Protein AF-A0A2N2WWP3-F1 (afdb_monomer)

Sequence (189 aa):
MVSPGQVVSADQLAKMKFSTFAIGGKFGRLLGKPYKPFYLMIYGNRFNGKSSVAMLLADELVKGGLNALYVSNEEGVKGSLQEKLLRLKIGSPIHFVEDYNPKQFRGYDAVFLDSTQTVGMKPDEFKALKKQYPETSFILVFKANRDGSSKGGSDWEHDVDAIMHIENQSATMEKNRFPGGSTETIKMF

Nearest PDB structures (foldseek):
  5ik2-assembly1_B  TM=6.420E-01  e=2.493E-04  Caldalkalibacillus thermarum TA2.A1
  5ik2-assembly2_K  TM=6.187E-01  e=6.345E-04  Caldalkalibacillus thermarum TA2.A1
  5ik2-assembly2_J  TM=5.602E-01  e=2.653E-04  Caldalkalibacillus thermarum TA2.A1
  6wnr-assembly1_C  TM=5.786E-01  e=6.345E-04  Escherichia coli
  8zi3-assembly1_A  TM=5.964E-01  e=2.205E-03  Acinetobacter baumannii AB5075

pLDDT: mean 90.92, std 7.35, range [58.59, 98.19]

Solvent-accessible surface area (backbone atoms only — not comparable to full-atom values): 10562 Å² total; per-residue (Å²): 136,81,60,92,88,62,86,76,52,72,73,56,56,74,69,58,86,79,58,62,47,75,45,62,73,72,58,15,48,43,46,19,36,38,50,71,44,44,32,36,38,37,29,28,56,88,92,23,45,58,68,60,50,52,52,52,48,49,33,47,43,34,73,63,71,42,44,39,38,36,31,31,54,79,72,33,93,39,70,69,46,51,53,48,37,61,74,67,64,63,79,54,90,66,42,74,42,40,70,91,55,77,84,71,52,70,91,32,44,32,40,36,35,41,38,40,71,81,72,66,69,49,65,70,56,50,55,50,47,46,67,76,38,67,68,37,16,40,38,37,29,40,53,35,40,98,87,66,45,59,64,68,43,68,69,44,62,70,74,31,54,26,32,35,42,26,53,88,37,22,39,28,43,81,38,74,75,30,58,74,41,37,74,58,75,41,74,74,116

Radius of gyration: 16.24 Å; Cα contacts (8 Å, |Δi|>4): 352; chains: 1; bounding box: 51×36×39 Å

Mean predicted aligned error: 4.48 Å

Structure (mmCIF, N/CA/C/O backbone):
data_AF-A0A2N2WWP3-F1
#
_entry.id   AF-A0A2N2WWP3-F1
#
loop_
_atom_site.group_PDB
_atom_site.id
_atom_site.type_symbol
_atom_site.label_atom_id
_atom_site.label_alt_id
_atom_site.label_comp_id
_atom_site.label_asym_id
_atom_site.label_entity_id
_atom_site.label_seq_id
_atom_site.pdbx_PDB_ins_code
_atom_site.Cartn_x
_atom_site.Cartn_y
_atom_site.Cartn_z
_atom_site.occupancy
_atom_site.B_iso_or_equiv
_atom_site.auth_seq_id
_atom_site.auth_comp_id
_atom_site.auth_asym_id
_atom_site.auth_atom_id
_atom_site.pdbx_PDB_model_num
ATOM 1 N N . MET A 1 1 ? -15.771 -7.883 14.313 1.00 58.59 1 MET A N 1
ATOM 2 C CA . MET A 1 1 ? -16.002 -8.433 12.963 1.00 58.59 1 MET A CA 1
ATOM 3 C C . MET A 1 1 ? -17.368 -9.078 12.907 1.00 58.59 1 MET A C 1
ATOM 5 O O . MET A 1 1 ? -17.844 -9.543 13.934 1.00 58.59 1 MET A O 1
ATOM 9 N N . VAL A 1 2 ? -17.978 -9.067 11.730 1.00 66.81 2 VAL A N 1
ATOM 10 C CA . VAL A 1 2 ? -19.232 -9.764 11.421 1.00 66.81 2 VAL A CA 1
ATOM 11 C C . VAL A 1 2 ? -18.852 -11.136 10.866 1.00 66.81 2 VAL A C 1
ATOM 13 O O . VAL A 1 2 ? -17.898 -11.226 10.092 1.00 66.81 2 VAL A O 1
ATOM 16 N N . SER A 1 3 ? -19.537 -12.202 11.277 1.00 72.50 3 SER A N 1
ATOM 17 C CA . SER A 1 3 ? -19.239 -13.546 10.768 1.00 72.50 3 SER A CA 1
ATOM 18 C C . SER A 1 3 ? -19.5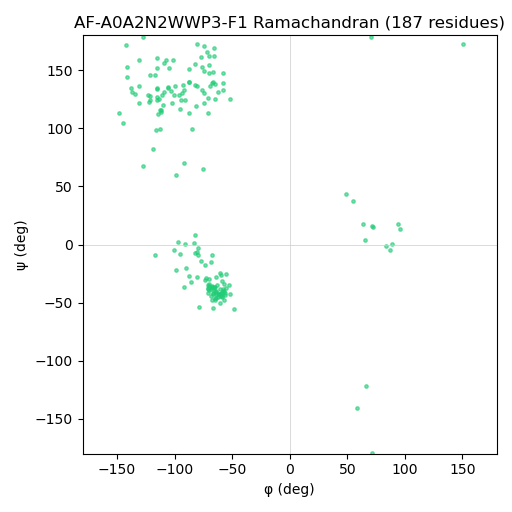77 -13.653 9.273 1.00 72.50 3 SER A C 1
ATOM 20 O O . SER A 1 3 ? -20.528 -13.010 8.820 1.00 72.50 3 SER A O 1
ATOM 22 N N . PRO A 1 4 ? -18.854 -14.471 8.484 1.00 72.56 4 PRO A N 1
ATOM 23 C CA . PRO A 1 4 ? -19.213 -14.707 7.088 1.00 72.56 4 PRO A CA 1
ATOM 24 C C . PRO A 1 4 ? -20.684 -15.135 6.952 1.00 72.56 4 PRO A C 1
ATOM 26 O O . PRO A 1 4 ? -21.117 -16.081 7.603 1.00 72.56 4 PRO A O 1
ATOM 29 N N . GLY A 1 5 ? -21.454 -14.419 6.126 1.00 77.19 5 GLY A N 1
ATOM 30 C CA . GLY A 1 5 ? -22.880 -14.688 5.892 1.00 77.19 5 GLY A CA 1
ATOM 31 C C . GLY A 1 5 ? -23.850 -14.083 6.915 1.00 77.19 5 GLY A C 1
ATOM 32 O O . GLY A 1 5 ? -25.060 -14.214 6.743 1.00 77.19 5 GLY A O 1
ATOM 33 N N . GLN A 1 6 ? -23.363 -13.394 7.951 1.00 87.12 6 GLN A N 1
ATOM 34 C CA . GLN A 1 6 ? -24.232 -12.688 8.890 1.00 87.12 6 GLN A CA 1
ATOM 35 C C . GLN A 1 6 ? -24.854 -11.452 8.219 1.00 87.12 6 GLN A C 1
ATOM 37 O O . GLN A 1 6 ? -24.155 -10.584 7.695 1.00 87.12 6 GLN A O 1
ATOM 42 N N . VAL A 1 7 ? -26.185 -11.362 8.272 1.00 91.19 7 VAL A N 1
ATOM 43 C CA . VAL A 1 7 ? -26.943 -10.188 7.823 1.00 91.19 7 VAL A CA 1
ATOM 44 C C . VAL A 1 7 ? -26.827 -9.083 8.873 1.00 91.19 7 VAL A C 1
ATOM 46 O O . VAL A 1 7 ? -27.002 -9.337 10.065 1.00 91.19 7 VAL A O 1
ATOM 49 N N . VAL A 1 8 ? -26.535 -7.858 8.431 1.00 91.44 8 VAL A N 1
ATOM 50 C CA . VAL A 1 8 ? -26.350 -6.681 9.293 1.00 91.44 8 VAL A CA 1
ATOM 51 C C . VAL A 1 8 ? -27.330 -5.593 8.864 1.00 91.44 8 VAL A C 1
ATOM 53 O O . VAL A 1 8 ? -27.395 -5.256 7.682 1.00 91.44 8 VAL A O 1
ATOM 56 N N . SER A 1 9 ? -28.097 -5.039 9.807 1.00 94.50 9 SER A N 1
ATOM 57 C CA . SER A 1 9 ? -28.990 -3.906 9.529 1.00 94.50 9 SER A CA 1
ATOM 58 C C . SER A 1 9 ? -28.223 -2.582 9.427 1.00 94.50 9 SER A C 1
ATOM 60 O O . SER A 1 9 ? -27.115 -2.453 9.949 1.00 94.50 9 SER A O 1
ATOM 62 N N . ALA A 1 10 ? -28.828 -1.563 8.807 1.00 93.88 10 ALA A N 1
ATOM 63 C CA . ALA A 1 10 ? -28.234 -0.225 8.733 1.00 93.88 10 ALA A CA 1
ATOM 64 C C . ALA A 1 10 ? -27.904 0.348 10.129 1.00 93.88 10 ALA A C 1
ATOM 66 O O . ALA A 1 10 ? -26.810 0.868 10.336 1.00 93.88 10 ALA A O 1
ATOM 67 N N . ASP A 1 11 ? -28.796 0.168 11.110 1.00 95.12 11 ASP A N 1
ATOM 68 C CA . ASP A 1 11 ? -28.583 0.622 12.492 1.00 95.12 11 ASP A CA 1
ATOM 69 C C . ASP A 1 11 ? -27.444 -0.115 13.200 1.00 95.12 11 ASP A C 1
ATOM 71 O O . ASP A 1 11 ? -26.724 0.473 14.011 1.00 95.12 11 ASP A O 1
ATOM 75 N N . GLN A 1 12 ? -27.285 -1.414 12.925 1.00 91.75 12 GLN A N 1
ATOM 76 C CA . GLN A 1 12 ? -26.161 -2.188 13.445 1.00 91.75 12 GLN A CA 1
ATOM 77 C C . GLN A 1 12 ? -24.858 -1.696 12.820 1.00 91.75 12 GLN A C 1
ATOM 79 O O . GLN A 1 12 ? -23.914 -1.405 13.553 1.00 91.75 12 GLN A O 1
ATOM 84 N N . LEU A 1 13 ? -24.832 -1.535 11.494 1.00 89.88 13 LEU A N 1
ATOM 85 C CA . LEU A 1 13 ? -23.668 -1.062 10.751 1.00 89.88 13 LEU A CA 1
ATOM 86 C C . LEU A 1 13 ? -23.218 0.326 11.221 1.00 89.88 13 LEU A C 1
ATOM 88 O O . LEU A 1 13 ? -22.032 0.526 11.468 1.00 89.88 13 LEU A O 1
ATOM 92 N N . ALA A 1 14 ? -24.154 1.257 11.424 1.00 90.00 14 ALA A N 1
ATOM 93 C CA . ALA A 1 14 ? -23.860 2.610 11.902 1.00 90.00 14 ALA A CA 1
ATOM 94 C C . ALA A 1 14 ? -23.186 2.637 13.287 1.00 90.00 14 ALA A C 1
ATOM 96 O O . ALA A 1 14 ? -22.478 3.586 13.620 1.00 90.00 14 ALA A O 1
ATOM 97 N N . LYS A 1 15 ? -23.389 1.593 14.099 1.00 91.69 15 LYS A N 1
ATOM 98 C CA . LYS A 1 15 ? -22.793 1.448 15.436 1.00 91.69 15 LYS A CA 1
ATOM 99 C C . LYS A 1 15 ? -21.505 0.620 15.428 1.00 91.69 15 LYS A C 1
ATOM 101 O O . LYS A 1 15 ? -20.832 0.543 16.460 1.00 91.69 15 LYS A O 1
ATOM 106 N N . MET A 1 16 ? -21.153 -0.011 14.306 1.00 89.69 16 MET A N 1
ATOM 107 C CA . MET A 1 16 ? -19.924 -0.792 14.198 1.00 89.69 16 MET A CA 1
ATOM 108 C C . MET A 1 16 ? -18.698 0.117 14.269 1.00 89.69 16 MET A C 1
ATOM 110 O O . MET A 1 16 ? -18.642 1.185 13.665 1.00 89.69 16 MET A O 1
ATOM 114 N N . LYS A 1 17 ? -17.676 -0.342 14.994 1.00 85.38 17 LYS A N 1
ATOM 115 C CA . LYS A 1 17 ? -16.366 0.307 15.040 1.00 85.38 17 LYS A CA 1
ATOM 116 C C . LYS A 1 17 ? -15.402 -0.473 14.160 1.00 85.38 17 LYS A C 1
ATOM 118 O O . LYS A 1 17 ? -15.185 -1.662 14.388 1.00 85.38 17 LYS A O 1
ATOM 123 N N . PHE A 1 18 ? -14.831 0.210 13.176 1.00 86.81 18 PHE A N 1
ATOM 124 C CA . PHE A 1 18 ? -13.818 -0.347 12.289 1.00 86.81 18 PHE A CA 1
ATOM 125 C C . PHE A 1 18 ? -12.446 0.172 12.696 1.00 86.81 18 PHE A C 1
ATOM 127 O O . PHE A 1 18 ? -12.263 1.371 12.912 1.00 86.81 18 PHE A O 1
ATOM 134 N N . SER A 1 19 ? -11.486 -0.739 12.810 1.00 88.31 19 SER A N 1
ATOM 135 C CA . SER A 1 19 ? -10.103 -0.384 13.102 1.00 88.31 19 SER A CA 1
ATOM 136 C C . SER A 1 19 ? -9.491 0.331 11.904 1.00 88.31 19 SER A C 1
ATOM 138 O O . SER A 1 19 ? -9.646 -0.115 10.768 1.00 88.31 19 SER A O 1
ATOM 140 N N . THR A 1 20 ? -8.762 1.413 12.166 1.00 90.56 20 THR A N 1
ATOM 141 C CA . THR A 1 20 ? -7.974 2.122 11.154 1.00 90.56 20 THR A CA 1
ATOM 142 C C . THR A 1 20 ? -6.486 2.034 11.455 1.00 90.56 20 THR A C 1
ATOM 144 O O . THR A 1 20 ? -6.084 1.799 12.597 1.00 90.56 20 THR A O 1
ATOM 147 N N . PHE A 1 21 ? -5.659 2.265 10.444 1.00 85.19 21 PHE A N 1
ATOM 148 C CA . PHE A 1 21 ? -4.226 2.455 10.591 1.00 85.19 21 PHE A CA 1
ATOM 149 C C . PHE A 1 21 ? -3.876 3.948 10.561 1.00 85.19 21 PHE A C 1
ATOM 151 O O . PHE A 1 21 ? -4.420 4.705 9.758 1.00 85.19 21 PHE A O 1
ATOM 158 N N . ALA A 1 22 ? -2.990 4.377 11.458 1.00 81.56 22 ALA A N 1
ATOM 159 C CA . ALA A 1 22 ? -2.446 5.728 11.442 1.00 81.56 22 ALA A CA 1
ATOM 160 C C . ALA A 1 22 ? -1.109 5.701 10.698 1.00 81.56 22 ALA A C 1
ATOM 162 O O . ALA A 1 22 ? -0.175 5.044 11.149 1.00 81.56 22 ALA A O 1
ATOM 163 N N . ILE A 1 23 ? -1.025 6.408 9.570 1.00 89.44 23 ILE A N 1
ATOM 164 C CA . ILE A 1 23 ? 0.212 6.546 8.793 1.00 89.44 23 ILE A CA 1
ATOM 165 C C . ILE A 1 23 ? 0.769 7.950 9.009 1.00 89.44 23 ILE A C 1
ATOM 167 O O . ILE A 1 23 ? 0.025 8.930 8.974 1.00 89.44 23 ILE A O 1
ATOM 171 N N . GLY A 1 24 ? 2.076 8.052 9.234 1.00 87.00 24 GLY A N 1
ATOM 172 C CA . GLY A 1 24 ? 2.768 9.328 9.359 1.00 87.00 24 GLY A CA 1
ATOM 173 C C . GLY A 1 24 ? 3.090 9.989 8.013 1.00 87.00 24 GLY A C 1
ATOM 174 O O . GLY A 1 24 ? 2.937 9.421 6.929 1.00 87.00 24 GLY A O 1
ATOM 175 N N . GLY A 1 25 ? 3.575 11.229 8.091 1.00 92.31 25 GLY A N 1
ATOM 176 C CA . GLY A 1 25 ? 4.259 11.900 6.985 1.00 92.31 25 GLY A CA 1
ATOM 177 C C . GLY A 1 25 ? 3.442 12.049 5.695 1.00 92.31 25 GLY A C 1
ATOM 178 O O . GLY A 1 25 ? 2.255 12.378 5.706 1.00 92.31 25 GLY A O 1
ATOM 179 N N . LYS A 1 26 ? 4.115 11.859 4.552 1.00 95.75 26 LYS A N 1
ATOM 180 C CA . LYS A 1 26 ? 3.527 12.035 3.212 1.00 95.75 26 LYS A CA 1
ATOM 181 C C . LYS A 1 26 ? 2.395 11.037 2.950 1.00 95.75 26 LYS A C 1
ATOM 183 O O . LYS A 1 26 ? 1.367 11.421 2.403 1.00 95.75 26 LYS A O 1
ATOM 188 N N . PHE A 1 27 ? 2.558 9.786 3.382 1.00 95.94 27 PHE A N 1
ATOM 189 C CA . PHE A 1 27 ? 1.544 8.751 3.192 1.00 95.94 27 PHE A CA 1
ATOM 190 C C . PHE A 1 27 ? 0.318 8.964 4.074 1.00 95.94 27 PHE A C 1
ATOM 192 O O . PHE A 1 27 ? -0.786 8.735 3.598 1.00 95.94 27 PHE A O 1
ATOM 199 N N . GLY A 1 28 ? 0.478 9.476 5.297 1.00 95.19 28 GLY A N 1
ATOM 200 C CA . GLY A 1 28 ? -0.647 9.911 6.128 1.00 95.19 28 GLY A CA 1
ATOM 201 C C . GLY A 1 28 ? -1.498 10.986 5.461 1.00 95.19 28 GLY A C 1
ATOM 202 O O . GLY A 1 28 ? -2.721 10.917 5.509 1.00 95.19 28 GLY A O 1
ATOM 203 N N . ARG A 1 29 ? -0.869 11.946 4.770 1.00 95.69 29 ARG A N 1
ATOM 204 C CA . ARG A 1 29 ? -1.601 12.958 3.990 1.00 95.69 29 ARG A CA 1
ATOM 205 C C . ARG A 1 29 ? -2.303 12.367 2.770 1.00 95.69 29 ARG A C 1
ATOM 207 O O . ARG A 1 29 ? -3.452 12.703 2.522 1.00 95.69 29 ARG A O 1
ATOM 214 N N . LEU A 1 30 ? -1.634 11.494 2.015 1.00 96.12 30 LEU A N 1
ATOM 215 C CA . LEU A 1 30 ? -2.222 10.866 0.826 1.00 96.12 30 LEU A CA 1
ATOM 216 C C . LEU A 1 30 ? -3.378 9.931 1.197 1.00 96.12 30 LEU A C 1
ATOM 218 O O . LEU A 1 30 ? -4.487 10.076 0.692 1.00 96.12 30 LEU A O 1
ATOM 222 N N . LEU A 1 31 ? -3.120 8.979 2.091 1.00 96.19 31 LEU A N 1
ATOM 223 C CA . LEU A 1 31 ? -4.022 7.875 2.408 1.00 96.19 31 LEU A CA 1
ATOM 224 C C . LEU A 1 31 ? -4.994 8.193 3.546 1.00 96.19 31 LEU A C 1
ATOM 226 O O . LEU A 1 31 ? -6.011 7.521 3.650 1.00 96.19 31 LEU A O 1
ATOM 23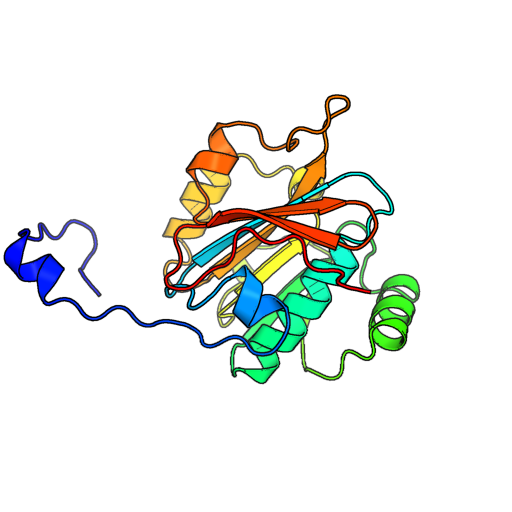0 N N . GLY A 1 32 ? -4.722 9.180 4.398 1.00 95.31 32 GL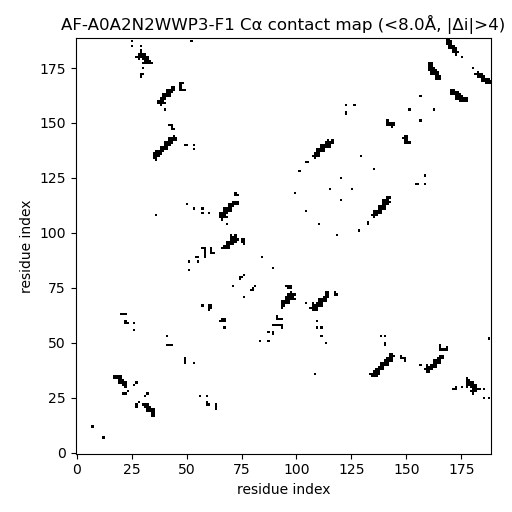Y A N 1
ATOM 231 C CA . GLY A 1 32 ? -5.551 9.456 5.568 1.00 95.31 32 GLY A CA 1
ATOM 232 C C . GLY A 1 32 ? -5.484 8.320 6.590 1.00 95.31 32 GLY A C 1
ATOM 233 O O . GLY A 1 32 ? -4.410 7.980 7.092 1.00 95.31 32 GLY A O 1
ATOM 234 N N . LYS A 1 33 ? -6.644 7.737 6.913 1.00 94.38 33 LYS A N 1
ATOM 235 C CA . LYS A 1 33 ? -6.806 6.656 7.901 1.00 94.38 33 LYS A CA 1
ATOM 236 C C . LYS A 1 33 ? -7.374 5.381 7.259 1.00 94.38 33 LYS A C 1
ATOM 238 O O . LYS A 1 33 ? -8.581 5.156 7.356 1.00 94.38 33 LYS A O 1
ATOM 243 N N . PRO A 1 34 ? -6.550 4.530 6.622 1.00 94.69 34 PRO A N 1
ATOM 244 C CA . PRO A 1 34 ? -7.027 3.290 6.012 1.00 94.69 34 PRO A CA 1
ATOM 245 C C . PRO A 1 34 ? -7.712 2.366 7.018 1.00 94.69 34 PRO A C 1
ATOM 247 O O . PRO A 1 34 ? -7.229 2.219 8.141 1.00 94.69 34 PRO A O 1
ATOM 250 N N . TYR A 1 35 ? -8.816 1.729 6.624 1.00 93.50 35 TYR A N 1
ATOM 251 C CA . TYR A 1 35 ? -9.448 0.662 7.409 1.00 93.50 35 TYR A CA 1
ATOM 252 C C . TYR A 1 35 ? -8.582 -0.611 7.412 1.00 93.50 35 TYR A C 1
ATOM 254 O O . TYR A 1 35 ? -7.687 -0.752 6.584 1.00 93.50 35 TYR A O 1
ATOM 262 N N . LYS A 1 36 ? -8.812 -1.534 8.354 1.00 90.44 36 LYS A N 1
ATOM 263 C CA . LYS A 1 36 ? -8.130 -2.839 8.400 1.00 90.44 36 LYS A CA 1
ATOM 264 C C . LYS A 1 36 ? -9.085 -3.993 8.033 1.00 90.44 36 LYS A C 1
ATOM 266 O O . LYS A 1 36 ? -10.153 -4.062 8.648 1.00 90.44 36 LYS A O 1
ATOM 271 N N . PRO A 1 37 ? -8.690 -4.907 7.122 1.00 94.88 37 PRO A N 1
ATOM 272 C CA . PRO A 1 37 ? -7.599 -4.738 6.149 1.00 94.88 37 PRO A CA 1
ATOM 273 C C . PRO A 1 37 ? -7.927 -3.638 5.120 1.00 94.88 37 PRO A C 1
ATOM 275 O O . PRO A 1 37 ? -9.074 -3.199 5.023 1.00 94.88 37 PRO A O 1
ATOM 278 N N . PHE A 1 38 ? -6.937 -3.233 4.323 1.00 96.12 38 PHE A N 1
ATOM 279 C CA . PHE A 1 38 ? -7.149 -2.401 3.135 1.00 96.12 38 PHE A CA 1
ATOM 280 C C . PHE A 1 38 ? -6.436 -2.957 1.904 1.00 96.12 38 PHE A C 1
ATOM 282 O O . PHE A 1 38 ? -5.444 -3.684 2.002 1.00 96.12 38 PHE A O 1
ATOM 289 N N . TYR A 1 39 ? -6.907 -2.553 0.728 1.00 97.38 39 TYR A N 1
ATOM 290 C CA . TYR A 1 39 ? -6.311 -2.936 -0.547 1.00 97.38 39 TYR A CA 1
ATOM 291 C C . TYR A 1 39 ? -5.907 -1.697 -1.345 1.00 97.38 39 TYR A C 1
ATOM 293 O O . TYR A 1 39 ? -6.738 -0.835 -1.640 1.00 97.38 39 TYR A O 1
ATOM 301 N N . LEU A 1 40 ? -4.627 -1.605 -1.702 1.00 97.44 40 LEU A N 1
ATOM 302 C CA . LEU A 1 40 ? -4.060 -0.466 -2.421 1.00 97.44 40 LEU A CA 1
ATOM 303 C C . LEU A 1 40 ? -3.445 -0.926 -3.738 1.00 97.44 40 LEU A C 1
ATOM 305 O O . LEU A 1 40 ? -2.575 -1.792 -3.749 1.00 97.44 40 LEU A O 1
ATOM 309 N N . MET A 1 41 ? -3.837 -0.291 -4.836 1.00 96.94 41 MET A N 1
ATOM 310 C CA . MET A 1 41 ? -3.108 -0.377 -6.097 1.00 96.94 41 MET A CA 1
ATOM 311 C C . MET A 1 41 ? -2.118 0.784 -6.196 1.00 96.94 41 MET A C 1
ATOM 313 O O . MET A 1 41 ? -2.500 1.937 -6.021 1.00 96.94 41 MET A O 1
ATOM 317 N N . ILE A 1 42 ? -0.860 0.492 -6.519 1.00 96.75 42 ILE A N 1
ATOM 318 C CA . ILE A 1 42 ? 0.156 1.482 -6.887 1.00 96.75 42 ILE A CA 1
ATOM 319 C C . ILE A 1 42 ? 0.532 1.231 -8.340 1.00 96.75 42 ILE A C 1
ATOM 321 O O . ILE A 1 42 ? 0.961 0.129 -8.676 1.00 96.75 42 ILE A O 1
ATOM 325 N N . TYR A 1 43 ? 0.422 2.224 -9.216 1.00 95.50 43 TYR A N 1
ATOM 326 C CA . TYR A 1 43 ? 0.776 2.032 -10.622 1.00 95.50 43 TYR A CA 1
ATOM 327 C C . TYR A 1 43 ? 1.461 3.250 -11.246 1.00 95.50 43 TYR A C 1
ATOM 329 O O . TYR A 1 43 ? 1.613 4.288 -10.615 1.00 95.50 43 TYR A O 1
ATOM 337 N N . GLY A 1 44 ? 1.968 3.091 -12.470 1.00 93.31 44 GLY A N 1
ATOM 338 C CA . GLY A 1 44 ? 2.707 4.129 -13.191 1.00 93.31 44 GLY A CA 1
ATOM 339 C C . GLY A 1 44 ? 3.754 3.573 -14.160 1.00 93.31 44 GLY A C 1
ATOM 340 O O . GLY A 1 44 ? 4.057 2.367 -14.190 1.00 93.31 44 GLY A O 1
ATOM 341 N N . ASN A 1 45 ? 4.352 4.459 -14.953 1.00 86.75 45 ASN A N 1
ATOM 342 C CA . ASN A 1 45 ? 5.346 4.094 -15.964 1.00 86.75 45 ASN A CA 1
ATOM 343 C C . ASN A 1 45 ? 6.648 3.531 -15.365 1.00 86.75 45 ASN A C 1
ATOM 345 O O . ASN A 1 45 ? 6.927 3.627 -14.161 1.00 86.75 45 ASN A O 1
ATOM 349 N N . ARG A 1 46 ? 7.442 2.845 -16.200 1.00 84.31 46 ARG A N 1
ATOM 350 C CA . ARG A 1 46 ? 8.775 2.359 -15.796 1.00 84.31 46 ARG A CA 1
ATOM 351 C C . ARG A 1 46 ? 9.646 3.538 -15.352 1.00 84.31 46 ARG A C 1
ATOM 353 O O . ARG A 1 46 ? 9.490 4.636 -15.860 1.00 84.31 46 ARG A O 1
ATOM 360 N N . PHE A 1 47 ? 10.535 3.287 -14.392 1.00 82.25 47 PHE A N 1
ATOM 361 C CA . PHE A 1 47 ? 11.477 4.272 -13.839 1.00 82.25 47 PHE A CA 1
ATOM 362 C C . PHE A 1 47 ? 10.873 5.466 -13.069 1.00 82.25 47 PHE A C 1
ATOM 364 O O . PHE A 1 47 ? 11.627 6.273 -12.539 1.00 82.25 47 PHE A O 1
ATOM 371 N N . ASN A 1 48 ? 9.551 5.525 -12.862 1.00 84.44 48 ASN A N 1
ATOM 372 C CA . ASN A 1 48 ? 8.915 6.580 -12.051 1.00 84.44 48 ASN A CA 1
ATOM 373 C C . ASN A 1 48 ? 9.000 6.375 -10.526 1.00 8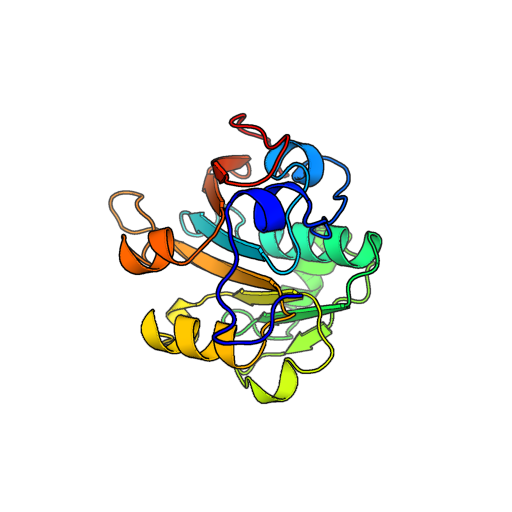4.44 48 ASN A C 1
ATOM 375 O O . ASN A 1 48 ? 8.547 7.228 -9.769 1.00 84.44 48 ASN A O 1
ATOM 379 N N . GLY A 1 49 ? 9.579 5.263 -10.061 1.00 90.00 49 GLY A N 1
ATOM 380 C CA . GLY A 1 49 ? 9.824 5.031 -8.632 1.00 90.00 49 GLY A CA 1
ATOM 381 C C . GLY A 1 49 ? 8.746 4.245 -7.881 1.00 90.00 49 GLY A C 1
ATOM 382 O O . GLY A 1 49 ? 8.758 4.268 -6.659 1.00 90.00 49 GLY A O 1
ATOM 383 N N . LYS A 1 50 ? 7.853 3.514 -8.566 1.00 93.56 50 LYS A N 1
ATOM 384 C CA . LYS A 1 50 ? 6.796 2.695 -7.930 1.00 93.56 50 LYS A CA 1
ATOM 385 C C . LYS A 1 50 ? 7.296 1.794 -6.800 1.00 93.56 50 LYS A C 1
ATOM 387 O O . LYS A 1 50 ? 6.811 1.923 -5.687 1.00 93.56 50 LYS A O 1
ATOM 392 N N . SER A 1 51 ? 8.285 0.938 -7.073 1.00 92.94 51 SER A N 1
ATOM 393 C CA . SER A 1 51 ? 8.866 0.039 -6.068 1.00 92.94 51 SER A CA 1
ATOM 394 C C . SER A 1 51 ? 9.448 0.825 -4.898 1.00 92.94 51 SER A C 1
ATOM 396 O O . SER A 1 51 ? 9.223 0.488 -3.748 1.00 92.94 51 SER A O 1
ATOM 398 N N . SER A 1 52 ? 10.128 1.940 -5.177 1.00 95.00 52 SER A N 1
ATOM 399 C CA . SER A 1 52 ? 10.651 2.812 -4.127 1.00 95.00 52 SER A CA 1
ATOM 400 C C . SER A 1 52 ? 9.531 3.401 -3.258 1.00 95.00 52 SER A C 1
ATOM 402 O O . SER A 1 52 ? 9.662 3.432 -2.041 1.00 95.00 52 SER A O 1
ATOM 404 N N . VAL A 1 53 ? 8.418 3.841 -3.855 1.00 96.62 53 VAL A N 1
ATOM 405 C CA . VAL A 1 53 ? 7.250 4.350 -3.115 1.00 96.62 53 VAL A CA 1
ATOM 406 C C . VAL A 1 53 ? 6.579 3.232 -2.319 1.00 96.62 53 VAL A C 1
ATOM 408 O O . VAL A 1 53 ? 6.252 3.439 -1.156 1.00 96.62 53 VAL A O 1
ATOM 411 N N . ALA A 1 54 ? 6.421 2.044 -2.900 1.00 96.75 54 ALA A N 1
ATOM 412 C CA . ALA A 1 54 ? 5.863 0.881 -2.219 1.00 96.75 54 ALA A CA 1
ATOM 413 C C . ALA A 1 54 ? 6.719 0.466 -1.010 1.00 96.75 54 ALA A C 1
ATOM 415 O O . ALA A 1 54 ? 6.183 0.221 0.065 1.00 96.75 54 ALA A O 1
ATOM 416 N N . MET A 1 55 ? 8.047 0.463 -1.146 1.00 96.44 55 MET A N 1
ATOM 417 C CA . MET A 1 55 ? 8.970 0.154 -0.050 1.00 96.44 55 MET A CA 1
ATOM 418 C C . MET A 1 55 ? 8.980 1.234 1.038 1.00 96.44 55 MET A C 1
ATOM 420 O O . MET A 1 55 ? 9.021 0.903 2.218 1.00 96.44 55 MET A O 1
ATOM 424 N N . LEU A 1 56 ? 8.891 2.518 0.670 1.00 96.88 56 LEU A N 1
ATOM 425 C CA . LEU A 1 56 ? 8.724 3.600 1.647 1.00 96.88 56 LEU A CA 1
ATOM 426 C C . LEU A 1 56 ? 7.383 3.498 2.385 1.00 96.88 56 LEU A C 1
ATOM 428 O O . LEU A 1 56 ? 7.320 3.779 3.577 1.00 96.88 56 LEU A O 1
ATOM 432 N N . LEU A 1 57 ? 6.314 3.080 1.701 1.00 97.31 57 LEU A N 1
ATOM 433 C CA . LEU A 1 57 ? 5.040 2.808 2.358 1.00 97.31 57 LEU A CA 1
ATOM 434 C C . LEU A 1 57 ? 5.179 1.634 3.331 1.00 97.31 57 LEU A C 1
ATOM 436 O O . LEU A 1 57 ? 4.725 1.747 4.462 1.00 97.31 57 LEU A O 1
ATOM 440 N N . ALA A 1 58 ? 5.826 0.539 2.924 1.00 97.38 58 ALA A N 1
ATOM 441 C CA . ALA A 1 58 ? 6.092 -0.600 3.802 1.00 97.38 58 ALA A CA 1
ATOM 442 C C . ALA A 1 58 ? 6.861 -0.176 5.064 1.00 97.38 58 ALA A C 1
ATOM 444 O O . ALA A 1 58 ? 6.478 -0.564 6.164 1.00 97.38 58 ALA A O 1
ATOM 445 N N . ASP A 1 59 ? 7.880 0.674 4.923 1.00 97.19 59 ASP A N 1
ATOM 446 C CA . ASP A 1 59 ? 8.640 1.235 6.045 1.00 97.19 59 ASP A CA 1
ATOM 447 C C . ASP A 1 59 ? 7.740 2.026 7.014 1.00 97.19 59 ASP A C 1
ATOM 449 O O . ASP A 1 59 ? 7.790 1.809 8.222 1.00 97.19 59 ASP A O 1
ATOM 453 N N . GLU A 1 60 ? 6.845 2.877 6.505 1.00 96.25 60 GLU A N 1
ATOM 454 C CA . GLU A 1 60 ? 5.881 3.613 7.340 1.00 96.25 60 GLU A CA 1
ATOM 455 C C . GLU A 1 60 ? 4.821 2.709 7.992 1.00 96.25 60 GLU A C 1
ATOM 457 O O . GLU A 1 60 ? 4.433 2.946 9.139 1.00 96.25 60 GLU A O 1
ATOM 462 N N . LEU A 1 61 ? 4.370 1.649 7.310 1.00 95.88 61 LEU A N 1
ATOM 463 C CA . LEU A 1 61 ? 3.461 0.659 7.897 1.00 95.88 61 LEU A CA 1
ATOM 464 C C . LEU A 1 61 ? 4.130 -0.095 9.058 1.00 95.88 61 LEU A C 1
ATOM 466 O O . LEU A 1 61 ? 3.510 -0.285 10.107 1.00 95.88 61 LEU A O 1
ATOM 470 N N . VAL A 1 62 ? 5.397 -0.486 8.901 1.00 96.38 62 VAL A N 1
ATOM 471 C CA . VAL A 1 62 ? 6.144 -1.189 9.953 1.00 96.38 62 VAL A CA 1
ATOM 472 C C . VAL A 1 62 ? 6.461 -0.266 11.129 1.00 96.38 62 VAL A C 1
ATOM 474 O O . VAL A 1 62 ? 6.283 -0.667 12.279 1.00 96.38 62 VAL A O 1
ATOM 477 N N . LYS A 1 63 ? 6.818 1.001 10.882 1.00 94.44 63 LYS A N 1
ATOM 478 C CA . LYS A 1 63 ? 6.961 2.017 11.946 1.00 94.44 63 LYS A CA 1
ATOM 479 C C . LYS A 1 63 ? 5.684 2.204 12.766 1.00 94.44 63 LYS A C 1
ATOM 481 O O . LYS A 1 63 ? 5.764 2.461 13.963 1.00 94.44 63 LYS A O 1
ATOM 486 N N . GLY A 1 64 ? 4.513 2.071 12.141 1.00 91.88 64 GLY A N 1
ATOM 487 C CA . GLY A 1 64 ? 3.225 2.099 12.839 1.00 91.88 64 GLY A CA 1
ATOM 488 C C . GLY A 1 64 ? 2.813 0.762 13.473 1.00 91.88 64 GLY A C 1
ATOM 489 O O . GLY A 1 64 ? 1.688 0.652 13.963 1.00 91.88 64 GLY A O 1
ATOM 490 N N . GLY A 1 65 ? 3.698 -0.240 13.489 1.00 92.94 65 GLY A N 1
ATOM 491 C CA . GLY A 1 65 ? 3.537 -1.490 14.234 1.00 92.94 65 GLY A CA 1
ATOM 492 C C . GLY A 1 65 ? 2.965 -2.668 13.445 1.00 92.94 65 GLY A C 1
ATOM 493 O O . GLY A 1 65 ? 2.550 -3.642 14.066 1.00 92.94 65 GLY A O 1
ATOM 494 N N . LEU A 1 66 ? 2.903 -2.595 12.111 1.00 94.75 66 LEU A N 1
ATOM 495 C CA . LEU A 1 66 ? 2.507 -3.737 11.278 1.00 94.75 66 LEU A CA 1
ATOM 496 C C . LEU A 1 66 ? 3.702 -4.625 10.928 1.00 94.75 66 LEU A C 1
ATOM 498 O O . LEU A 1 66 ? 4.815 -4.139 10.745 1.00 94.75 66 LEU A O 1
ATOM 502 N N . ASN A 1 67 ? 3.457 -5.915 10.726 1.00 97.19 67 ASN A N 1
ATOM 503 C CA . ASN A 1 67 ? 4.423 -6.807 10.092 1.00 97.19 67 ASN A CA 1
ATOM 504 C C . ASN A 1 67 ? 4.183 -6.836 8.579 1.00 97.19 67 ASN A C 1
ATOM 506 O O . ASN A 1 67 ? 3.077 -7.153 8.128 1.00 97.19 67 ASN A O 1
ATOM 510 N N . ALA A 1 68 ? 5.219 -6.533 7.793 1.00 98.00 68 ALA A N 1
ATOM 511 C CA . ALA A 1 68 ? 5.131 -6.452 6.336 1.00 98.00 68 ALA A CA 1
ATOM 512 C C . ALA A 1 68 ? 5.984 -7.520 5.634 1.00 98.00 68 ALA A C 1
ATOM 514 O O . ALA A 1 68 ? 7.161 -7.692 5.960 1.00 98.00 68 ALA A O 1
ATOM 515 N N . LEU A 1 69 ? 5.396 -8.181 4.634 1.00 98.19 69 LEU A N 1
ATOM 516 C CA . LEU A 1 69 ? 6.092 -9.049 3.682 1.00 98.19 69 LEU A CA 1
ATOM 517 C C . LEU A 1 69 ? 6.090 -8.405 2.296 1.00 98.19 69 LEU A C 1
ATOM 519 O O . LEU A 1 69 ? 5.035 -8.043 1.777 1.00 98.19 69 LEU A O 1
ATOM 523 N N . TYR A 1 70 ? 7.256 -8.312 1.673 1.00 97.50 70 TYR A N 1
ATOM 524 C CA . TYR A 1 70 ? 7.438 -7.752 0.342 1.00 97.50 70 TYR A CA 1
ATOM 525 C C . TYR A 1 70 ? 7.894 -8.833 -0.640 1.00 97.50 70 TYR A C 1
ATOM 527 O O . TYR A 1 70 ? 9.009 -9.350 -0.553 1.00 97.50 70 TYR A O 1
ATOM 535 N N . VAL A 1 71 ? 7.024 -9.171 -1.589 1.00 95.44 71 VAL A N 1
ATOM 536 C CA . VAL A 1 71 ? 7.310 -10.120 -2.669 1.00 95.44 71 VAL A CA 1
ATOM 537 C C . VAL A 1 71 ? 8.004 -9.361 -3.804 1.00 95.44 71 VAL A C 1
ATOM 539 O O . VAL A 1 71 ? 7.349 -8.665 -4.580 1.00 95.44 71 VAL A O 1
ATOM 542 N N . SER A 1 72 ? 9.334 -9.467 -3.869 1.00 89.25 72 SER A N 1
ATOM 543 C CA . SER A 1 72 ? 10.218 -8.754 -4.808 1.00 89.25 72 SER A CA 1
ATOM 544 C C . SER A 1 72 ? 10.586 -9.639 -6.002 1.00 89.25 72 SER A C 1
ATOM 546 O O . SER A 1 72 ? 11.755 -9.953 -6.227 1.00 89.25 72 SER A O 1
ATOM 548 N N . ASN A 1 73 ? 9.588 -10.086 -6.765 1.00 81.12 73 ASN A N 1
ATOM 549 C CA . ASN A 1 73 ? 9.809 -11.071 -7.828 1.00 81.12 73 ASN A CA 1
ATOM 550 C C . ASN A 1 73 ? 10.647 -10.502 -8.991 1.00 81.12 73 ASN A C 1
ATOM 552 O O . ASN A 1 73 ? 11.496 -11.189 -9.547 1.00 81.12 73 ASN A O 1
ATOM 556 N N . GLU A 1 74 ? 10.455 -9.223 -9.340 1.00 75.88 74 GLU A N 1
ATOM 557 C CA . GLU A 1 74 ? 11.159 -8.616 -10.483 1.00 75.88 74 GLU A CA 1
ATOM 558 C C . GLU A 1 74 ? 12.653 -8.378 -10.242 1.00 75.88 74 GLU A C 1
ATOM 560 O O . GLU A 1 74 ? 13.466 -8.562 -11.146 1.00 75.88 74 GLU A O 1
ATOM 565 N N . GLU A 1 75 ? 13.012 -7.906 -9.051 1.00 77.50 75 GLU A N 1
ATOM 566 C CA . GLU A 1 75 ? 14.384 -7.502 -8.726 1.00 77.50 75 GLU A CA 1
ATOM 567 C C . GLU A 1 75 ? 15.144 -8.592 -7.957 1.00 77.50 75 GLU A C 1
ATOM 569 O O . GLU A 1 75 ? 16.377 -8.634 -7.995 1.00 77.50 75 GLU A O 1
ATOM 574 N N . GLY A 1 76 ? 14.415 -9.497 -7.299 1.00 79.81 76 GLY A N 1
ATOM 575 C CA . GLY A 1 76 ? 14.961 -10.476 -6.368 1.00 79.81 76 GLY A CA 1
ATOM 576 C C . GLY A 1 76 ? 15.461 -9.846 -5.064 1.00 79.81 76 GLY A C 1
ATOM 577 O O . GLY A 1 76 ? 15.444 -8.627 -4.877 1.00 79.81 76 GLY A O 1
ATOM 578 N N . VAL A 1 77 ? 15.944 -10.685 -4.153 1.00 83.25 77 VAL A N 1
ATOM 579 C CA . VAL A 1 77 ? 16.657 -10.321 -2.924 1.00 83.25 77 VAL A CA 1
ATOM 580 C C . VAL A 1 77 ? 18.153 -10.313 -3.243 1.00 83.25 77 VAL A C 1
ATOM 582 O O . VAL A 1 77 ? 18.922 -11.192 -2.858 1.00 83.25 77 VAL A O 1
ATOM 585 N N . LYS A 1 78 ? 18.555 -9.316 -4.034 1.00 90.12 78 LYS A N 1
ATOM 586 C CA . LYS A 1 78 ? 19.911 -9.172 -4.589 1.00 90.12 78 LYS A CA 1
ATOM 587 C C . LYS A 1 78 ? 20.487 -7.789 -4.277 1.00 90.12 78 LYS A C 1
ATOM 589 O O . LYS A 1 78 ? 19.818 -6.945 -3.681 1.00 90.12 78 LYS A O 1
ATOM 594 N N . GLY A 1 79 ? 21.727 -7.539 -4.708 1.00 88.06 79 GLY A N 1
ATOM 595 C CA . GLY A 1 79 ? 22.430 -6.269 -4.468 1.00 88.06 79 GLY A CA 1
ATOM 596 C C . GLY A 1 79 ? 21.638 -5.026 -4.897 1.00 88.06 79 GLY A C 1
ATOM 597 O O . GLY A 1 79 ? 21.638 -4.030 -4.187 1.00 88.06 79 GLY A O 1
ATOM 598 N N . SER A 1 80 ? 20.862 -5.106 -5.981 1.00 89.12 80 SER A N 1
ATOM 599 C CA . SER A 1 80 ? 19.981 -4.021 -6.440 1.00 89.12 80 SER A CA 1
ATOM 600 C C . SER A 1 80 ? 18.908 -3.629 -5.412 1.00 89.12 80 SER A C 1
ATOM 602 O O . SER A 1 80 ? 18.689 -2.440 -5.162 1.00 89.12 80 SER A O 1
ATOM 604 N N . LEU A 1 81 ? 18.276 -4.615 -4.763 1.00 91.06 81 LEU A N 1
ATOM 605 C CA . LEU A 1 81 ? 17.314 -4.378 -3.686 1.00 91.06 81 LEU A CA 1
ATOM 606 C C . LEU A 1 81 ? 18.001 -3.766 -2.459 1.00 91.06 81 LEU A C 1
ATOM 608 O O . LEU A 1 81 ? 17.476 -2.825 -1.863 1.00 91.06 81 LEU A O 1
ATOM 612 N N . GLN A 1 82 ? 19.195 -4.254 -2.109 1.00 92.75 82 GLN A N 1
ATOM 613 C CA . GLN A 1 82 ? 19.994 -3.705 -1.011 1.00 92.75 82 GLN A CA 1
ATOM 614 C C . GLN A 1 82 ? 20.357 -2.235 -1.263 1.00 92.75 82 GLN A C 1
ATOM 616 O O . GLN A 1 82 ? 20.112 -1.383 -0.410 1.00 92.75 82 GLN A O 1
ATOM 621 N N . GLU A 1 83 ? 20.886 -1.907 -2.442 1.00 92.88 83 GLU A N 1
ATOM 622 C CA . GLU A 1 83 ? 21.207 -0.531 -2.836 1.00 92.88 83 GLU A CA 1
ATOM 623 C C . GLU A 1 83 ? 19.974 0.375 -2.778 1.00 92.88 83 GLU A C 1
ATOM 625 O O . GLU A 1 83 ? 20.058 1.529 -2.350 1.00 92.88 83 GLU A O 1
ATOM 630 N N . LYS A 1 84 ? 18.808 -0.146 -3.176 1.00 92.12 84 LYS A N 1
ATOM 631 C CA . LYS A 1 84 ? 17.534 0.570 -3.085 1.00 92.12 84 LYS A CA 1
ATOM 632 C C . LYS A 1 84 ? 17.144 0.845 -1.634 1.00 92.12 84 LYS A C 1
ATOM 634 O O . LYS A 1 84 ? 16.826 1.991 -1.329 1.00 92.12 84 LYS A O 1
ATOM 639 N N . LEU A 1 85 ? 17.218 -0.146 -0.745 1.00 94.44 85 LEU A N 1
ATOM 640 C CA . LEU A 1 85 ? 16.955 0.030 0.689 1.00 94.44 85 LEU A CA 1
ATOM 641 C C . LEU A 1 85 ? 17.871 1.094 1.307 1.00 94.44 85 LEU A C 1
ATOM 643 O O . LEU A 1 85 ? 17.386 2.010 1.974 1.00 94.44 85 LEU A O 1
ATOM 647 N N . LEU A 1 86 ? 19.176 1.020 1.023 1.00 95.38 86 LEU A N 1
ATOM 648 C CA . LEU A 1 86 ? 20.173 1.969 1.526 1.00 95.38 86 LEU A CA 1
ATOM 649 C C . LEU A 1 86 ? 19.927 3.387 1.003 1.00 95.38 86 LEU A C 1
ATOM 651 O O . LEU A 1 86 ? 19.911 4.342 1.782 1.00 95.38 86 LEU A O 1
ATOM 655 N N . ARG A 1 87 ? 19.671 3.537 -0.302 1.00 95.06 87 ARG A N 1
ATOM 656 C CA . ARG A 1 87 ? 19.362 4.833 -0.924 1.00 95.06 87 ARG A CA 1
ATOM 657 C C . ARG A 1 87 ? 18.104 5.466 -0.331 1.00 95.06 87 ARG A C 1
ATOM 659 O O . ARG A 1 87 ? 18.059 6.680 -0.156 1.00 95.06 87 ARG A O 1
ATOM 666 N N . LEU A 1 88 ? 17.093 4.652 -0.029 1.00 94.62 88 LEU A N 1
ATOM 667 C CA . LEU A 1 88 ? 15.835 5.090 0.579 1.00 94.62 88 LEU A CA 1
ATOM 668 C C . LEU A 1 88 ? 15.923 5.278 2.096 1.00 94.62 88 LEU A C 1
ATOM 670 O O . LEU A 1 88 ? 14.976 5.794 2.684 1.00 94.62 88 LEU A O 1
ATOM 674 N N . LYS A 1 89 ? 17.050 4.901 2.716 1.00 96.12 89 LYS A N 1
ATOM 675 C CA . LYS A 1 89 ? 17.273 4.947 4.168 1.00 96.12 89 LYS A CA 1
ATOM 676 C C . LYS A 1 89 ? 16.197 4.186 4.952 1.00 96.12 89 LYS A C 1
ATOM 678 O O . LYS A 1 89 ? 15.780 4.621 6.023 1.00 96.12 89 LYS A O 1
ATOM 683 N N . ILE A 1 90 ? 15.746 3.060 4.403 1.00 95.75 90 ILE A N 1
ATOM 684 C CA . ILE A 1 90 ? 14.770 2.183 5.054 1.00 95.75 90 ILE A CA 1
ATOM 685 C C . ILE A 1 90 ? 15.478 1.431 6.179 1.00 95.75 90 ILE A C 1
ATOM 687 O O . ILE A 1 90 ? 16.468 0.740 5.940 1.00 95.75 90 ILE A O 1
ATOM 691 N N . GLY A 1 91 ? 14.973 1.598 7.400 1.00 92.44 91 GLY A N 1
ATOM 692 C CA . GLY A 1 91 ? 15.524 0.978 8.609 1.00 92.44 91 GLY A CA 1
ATOM 693 C C . GLY A 1 91 ? 14.572 -0.000 9.294 1.00 92.44 91 GLY A C 1
ATOM 694 O O . GLY A 1 91 ? 14.985 -0.690 10.223 1.00 92.44 91 GLY A O 1
ATOM 695 N N . SER A 1 92 ? 13.309 -0.062 8.868 1.00 96.06 92 SER A N 1
ATOM 696 C CA . SER A 1 92 ? 12.325 -0.956 9.480 1.00 96.06 92 SER A CA 1
ATOM 697 C C . SER A 1 92 ? 12.542 -2.419 9.076 1.00 96.06 92 SER A C 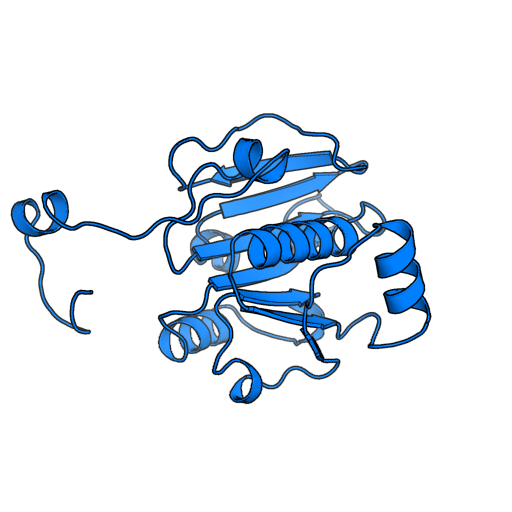1
ATOM 699 O O . SER A 1 92 ? 12.981 -2.680 7.953 1.00 96.06 92 SER A O 1
ATOM 701 N N . PRO A 1 93 ? 12.193 -3.389 9.946 1.00 96.44 93 PRO A N 1
ATOM 702 C CA . PRO A 1 93 ? 12.361 -4.819 9.682 1.00 96.44 93 PRO A CA 1
ATOM 703 C C . PRO A 1 93 ? 11.305 -5.362 8.700 1.00 96.44 93 PRO A C 1
ATOM 705 O O . PRO A 1 93 ? 10.458 -6.177 9.053 1.00 96.44 93 PRO A O 1
ATOM 708 N N . ILE A 1 94 ? 11.335 -4.899 7.451 1.00 97.88 94 ILE A N 1
ATOM 709 C CA . ILE A 1 94 ? 10.490 -5.427 6.373 1.00 97.88 94 ILE A CA 1
ATOM 710 C C . ILE A 1 94 ? 11.043 -6.794 5.952 1.00 97.88 94 ILE A C 1
ATOM 712 O O . ILE A 1 94 ? 12.238 -6.926 5.679 1.00 97.88 94 ILE A O 1
ATOM 716 N N . HIS A 1 95 ? 10.186 -7.812 5.867 1.00 97.75 95 HIS A N 1
ATOM 717 C CA . HIS A 1 95 ? 10.584 -9.127 5.368 1.00 97.75 95 HIS A CA 1
ATOM 718 C C . HIS A 1 95 ? 10.448 -9.179 3.845 1.00 97.75 95 HIS A C 1
ATOM 720 O O . HIS A 1 95 ? 9.475 -8.673 3.291 1.00 97.75 95 HIS A O 1
ATOM 726 N N . PHE A 1 96 ? 11.398 -9.816 3.161 1.00 96.50 96 PHE A N 1
ATOM 727 C CA . PHE A 1 96 ? 11.407 -9.940 1.702 1.00 96.50 96 PHE A CA 1
ATOM 728 C C . PHE A 1 96 ? 11.412 -11.405 1.270 1.00 96.50 96 PHE A C 1
ATOM 730 O O . PHE A 1 96 ? 12.036 -12.249 1.912 1.00 96.50 96 PHE A O 1
ATOM 737 N N . VAL A 1 97 ? 10.743 -11.694 0.157 1.00 94.62 97 VAL A N 1
ATOM 738 C CA . VAL A 1 97 ? 10.783 -12.994 -0.522 1.00 94.62 97 VAL A CA 1
ATOM 739 C C . VAL A 1 97 ? 10.778 -12.779 -2.035 1.00 94.62 97 VAL A C 1
ATOM 741 O O . VAL A 1 97 ? 10.156 -11.835 -2.518 1.00 94.62 97 VAL A O 1
ATOM 744 N N . GLU A 1 98 ? 11.492 -13.613 -2.790 1.00 90.62 98 GLU A N 1
ATOM 745 C CA . GLU A 1 98 ? 11.496 -13.531 -4.260 1.00 90.62 98 GLU A CA 1
ATOM 746 C C . GLU A 1 98 ? 10.236 -14.175 -4.851 1.00 90.62 98 GLU A C 1
ATOM 748 O O . GLU A 1 98 ? 9.484 -13.550 -5.604 1.00 90.62 98 GLU A O 1
ATOM 753 N N . ASP A 1 99 ? 9.982 -15.424 -4.465 1.00 89.19 99 ASP A N 1
ATOM 754 C CA . ASP A 1 99 ? 8.922 -16.230 -5.050 1.00 89.19 99 ASP A CA 1
ATOM 755 C C . ASP A 1 99 ? 7.559 -15.935 -4.433 1.00 89.19 99 ASP A C 1
ATOM 757 O O . ASP A 1 99 ? 7.380 -15.848 -3.215 1.00 89.19 99 ASP A O 1
ATOM 761 N N . TYR A 1 100 ? 6.553 -15.840 -5.299 1.00 91.94 100 TYR A N 1
ATOM 762 C CA . TYR A 1 100 ? 5.174 -15.760 -4.856 1.00 91.94 100 TYR A CA 1
ATOM 763 C C . TYR A 1 100 ? 4.722 -17.113 -4.299 1.00 91.94 100 TYR A C 1
ATOM 765 O O . TYR A 1 100 ? 4.567 -18.091 -5.029 1.00 91.94 100 TYR A O 1
ATOM 773 N N . ASN A 1 101 ? 4.454 -17.152 -2.996 1.00 93.25 101 ASN A N 1
ATOM 774 C CA . ASN A 1 101 ? 3.861 -18.304 -2.332 1.00 93.25 101 ASN A CA 1
ATOM 775 C C . ASN A 1 101 ? 2.912 -17.841 -1.214 1.00 93.25 101 ASN A C 1
ATOM 777 O O . ASN A 1 101 ? 3.364 -17.486 -0.120 1.00 93.25 101 ASN A O 1
ATOM 781 N N . PRO A 1 102 ? 1.585 -17.910 -1.430 1.00 93.00 102 PRO A N 1
ATOM 782 C CA . PRO A 1 102 ? 0.599 -17.438 -0.463 1.00 93.00 102 PRO A CA 1
ATOM 783 C C . PRO A 1 102 ? 0.719 -18.058 0.920 1.00 93.00 102 PRO A C 1
ATOM 785 O O . PRO A 1 102 ? 0.318 -17.436 1.900 1.00 93.00 102 PRO A O 1
ATOM 788 N N . LYS A 1 103 ? 1.275 -19.269 1.055 1.00 94.38 103 LYS A N 1
ATOM 789 C CA . LYS A 1 103 ? 1.448 -19.913 2.367 1.00 94.38 103 LYS A CA 1
ATOM 790 C C . LYS A 1 103 ? 2.327 -19.084 3.311 1.00 94.38 103 LYS A C 1
ATOM 792 O O . LYS A 1 103 ? 2.147 -19.185 4.522 1.00 94.38 103 LYS A O 1
ATOM 797 N N . GLN A 1 104 ? 3.222 -18.256 2.768 1.00 95.31 104 GLN A N 1
ATOM 798 C CA . GLN A 1 104 ? 4.101 -17.370 3.532 1.00 95.31 104 GLN A CA 1
ATOM 799 C C . GLN A 1 104 ? 3.406 -16.091 4.013 1.00 95.31 104 GLN A C 1
ATOM 801 O O . GLN A 1 104 ? 3.984 -15.373 4.813 1.00 95.31 104 GLN A O 1
ATOM 806 N N . PHE A 1 105 ? 2.176 -15.800 3.577 1.00 96.31 105 PHE A N 1
ATOM 807 C CA . PHE A 1 105 ? 1.474 -14.561 3.953 1.00 96.31 105 PHE A CA 1
ATOM 808 C C . PHE A 1 105 ? 0.908 -14.612 5.378 1.00 96.31 105 PHE A C 1
ATOM 810 O O . PHE A 1 105 ? 0.543 -13.588 5.949 1.00 96.31 105 PHE A O 1
ATOM 817 N N . ARG A 1 106 ? 0.848 -15.806 5.980 1.00 95.31 106 ARG A N 1
ATOM 818 C CA . ARG A 1 106 ? 0.385 -15.991 7.359 1.00 95.31 106 ARG A CA 1
ATOM 819 C C . ARG A 1 106 ? 1.298 -15.249 8.333 1.00 95.31 106 ARG A C 1
ATOM 821 O O . ARG A 1 106 ? 2.508 -15.435 8.301 1.00 95.31 106 ARG A O 1
ATOM 828 N N . GLY A 1 107 ? 0.690 -14.478 9.232 1.00 94.56 107 GLY A N 1
ATOM 829 C CA . GLY A 1 107 ? 1.406 -13.699 10.245 1.00 94.56 107 GLY A CA 1
ATOM 830 C C . GLY A 1 107 ? 1.819 -12.296 9.796 1.00 94.56 107 GLY A C 1
ATOM 831 O O . GLY A 1 107 ? 2.401 -11.572 10.598 1.00 94.56 107 GLY A O 1
ATOM 832 N N . TYR A 1 108 ? 1.498 -11.896 8.561 1.00 98.12 108 TYR A N 1
ATOM 833 C CA . TYR A 1 108 ? 1.723 -10.537 8.076 1.00 98.12 108 TYR A CA 1
ATOM 834 C C . TYR A 1 108 ? 0.417 -9.751 7.998 1.00 98.12 108 TYR A C 1
ATOM 836 O O . TYR A 1 108 ? -0.590 -10.223 7.461 1.00 98.12 108 TYR A O 1
ATOM 844 N N . ASP A 1 109 ? 0.467 -8.518 8.491 1.00 97.44 109 ASP A N 1
ATOM 845 C CA . ASP A 1 109 ? -0.638 -7.563 8.416 1.00 97.44 109 ASP A CA 1
ATOM 846 C C . ASP A 1 109 ? -0.702 -6.888 7.040 1.00 97.44 109 ASP A C 1
ATOM 848 O O . ASP A 1 109 ? -1.773 -6.472 6.596 1.00 97.44 109 ASP A O 1
ATOM 852 N N . ALA A 1 110 ? 0.447 -6.769 6.364 1.00 97.88 110 ALA A N 1
ATOM 853 C CA . ALA A 1 110 ? 0.572 -6.161 5.046 1.00 97.88 110 ALA A CA 1
ATOM 854 C C . ALA A 1 110 ? 1.447 -7.009 4.114 1.00 97.88 110 ALA A C 1
ATOM 856 O O . ALA A 1 110 ? 2.576 -7.367 4.453 1.00 97.88 110 ALA A O 1
ATOM 857 N N . VAL A 1 111 ? 0.948 -7.293 2.912 1.00 98.12 111 VAL A N 1
ATOM 858 C CA . VAL A 1 111 ? 1.690 -8.005 1.864 1.00 98.12 111 VAL A CA 1
ATOM 859 C C . VAL A 1 111 ? 1.784 -7.131 0.618 1.00 98.12 111 VAL A C 1
ATOM 861 O O . VAL A 1 111 ? 0.769 -6.696 0.071 1.00 98.12 111 VAL A O 1
ATOM 864 N N . PHE A 1 112 ? 3.009 -6.897 0.158 1.00 97.69 112 PHE A N 1
ATOM 865 C CA . PHE A 1 112 ? 3.315 -6.148 -1.056 1.00 97.69 112 PHE A CA 1
ATOM 866 C C . PHE A 1 112 ? 3.637 -7.115 -2.196 1.00 97.69 112 PHE A C 1
ATOM 868 O O . PHE A 1 112 ? 4.490 -7.987 -2.039 1.00 97.69 112 PHE A O 1
ATOM 875 N N . LEU A 1 113 ? 2.976 -6.954 -3.342 1.00 95.06 113 LEU A N 1
ATOM 876 C CA . LEU A 1 113 ? 3.205 -7.749 -4.552 1.00 95.06 113 LEU A CA 1
ATOM 877 C C . LEU A 1 113 ? 3.815 -6.861 -5.647 1.00 95.06 113 LEU A C 1
ATOM 879 O O . LEU A 1 113 ? 3.085 -6.124 -6.316 1.00 95.06 113 LEU A O 1
ATOM 883 N N . ASP A 1 114 ? 5.139 -6.927 -5.828 1.00 91.88 114 ASP A N 1
ATOM 884 C CA . ASP A 1 114 ? 5.886 -6.115 -6.799 1.00 91.88 114 ASP A CA 1
ATOM 885 C C . ASP A 1 114 ? 6.553 -6.976 -7.896 1.00 91.88 114 ASP A C 1
ATOM 887 O O . ASP A 1 114 ? 7.609 -7.574 -7.693 1.00 91.88 114 ASP A O 1
ATOM 891 N N . SER A 1 115 ? 5.966 -7.116 -9.089 1.00 84.69 115 SER A N 1
ATOM 892 C CA . SER A 1 115 ? 4.661 -6.600 -9.534 1.00 84.69 115 SER A CA 1
ATOM 893 C C . SER A 1 115 ? 3.639 -7.718 -9.713 1.00 84.69 115 SER A C 1
ATOM 895 O O . SER A 1 115 ? 3.983 -8.872 -9.983 1.00 84.69 115 SER A O 1
ATOM 897 N N . THR A 1 116 ? 2.355 -7.372 -9.625 1.00 80.38 116 THR A N 1
ATOM 898 C CA . THR A 1 116 ? 1.250 -8.321 -9.831 1.00 80.38 116 THR A CA 1
ATOM 899 C C . THR A 1 116 ? 1.296 -8.968 -11.219 1.00 80.38 116 THR A C 1
ATOM 901 O O . THR A 1 116 ? 0.950 -10.140 -11.358 1.00 80.38 116 THR A O 1
ATOM 904 N N . GLN A 1 117 ? 1.789 -8.252 -12.242 1.00 79.44 117 GLN A N 1
ATOM 905 C CA . GLN A 1 117 ? 1.941 -8.822 -13.587 1.00 79.44 117 GLN A CA 1
ATOM 906 C C . GLN A 1 117 ? 2.973 -9.946 -13.639 1.00 79.44 117 GLN A C 1
ATOM 908 O O . GLN A 1 117 ? 2.780 -10.908 -14.375 1.00 79.44 117 GLN A O 1
ATOM 913 N N . THR A 1 118 ? 4.064 -9.826 -12.887 1.00 67.50 118 THR A N 1
ATOM 914 C CA . THR A 1 118 ? 5.148 -10.818 -12.904 1.00 67.50 118 THR A CA 1
ATOM 915 C C . THR A 1 118 ? 4.731 -12.108 -12.202 1.00 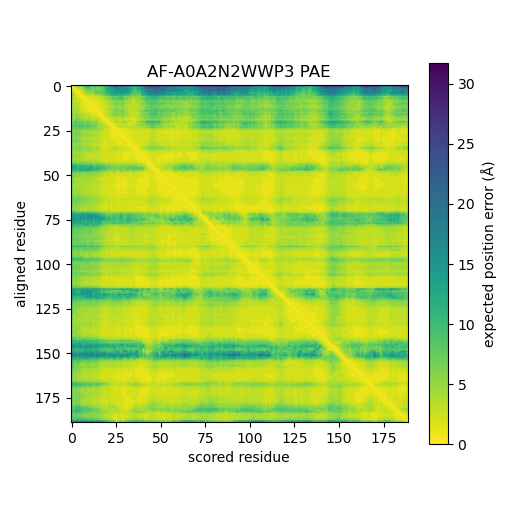67.50 118 THR A C 1
ATOM 917 O O . THR A 1 118 ? 5.137 -13.189 -12.610 1.00 67.50 118 THR A O 1
ATOM 920 N N . VAL A 1 119 ? 3.828 -12.009 -11.223 1.00 74.56 119 VAL A N 1
ATOM 921 C CA . VAL A 1 119 ? 3.207 -13.168 -10.562 1.00 74.56 119 VAL A CA 1
ATOM 922 C C . VAL A 1 119 ? 2.170 -13.869 -11.457 1.00 74.56 119 VAL A C 1
ATOM 924 O O . VAL A 1 119 ? 1.816 -15.016 -11.204 1.00 74.56 119 VAL A O 1
ATOM 927 N N . GLY A 1 120 ? 1.672 -13.209 -12.510 1.00 79.56 120 GLY A N 1
ATOM 928 C CA . GLY A 1 120 ? 0.639 -13.766 -13.393 1.00 79.56 120 GLY A CA 1
ATOM 929 C C . GLY A 1 120 ? -0.752 -13.863 -12.754 1.00 79.56 120 GLY A C 1
ATOM 930 O O . GLY A 1 120 ? -1.612 -14.569 -13.277 1.00 79.56 120 GLY A O 1
ATOM 931 N N . MET A 1 121 ? -0.971 -13.157 -11.640 1.00 87.00 121 MET A N 1
ATOM 932 C CA . MET A 1 121 ? -2.224 -13.192 -10.887 1.00 87.00 121 MET A CA 1
ATOM 933 C C . MET A 1 121 ? -3.374 -12.577 -11.694 1.00 87.00 121 MET A C 1
ATOM 935 O O . MET A 1 121 ? -3.211 -11.532 -12.329 1.00 87.00 121 MET A O 1
ATOM 939 N N . LYS A 1 122 ? -4.552 -13.197 -11.624 1.00 88.62 122 LYS A N 1
ATOM 940 C CA . LYS A 1 122 ? -5.820 -12.721 -12.201 1.00 88.62 122 LYS A CA 1
ATOM 941 C C . LYS A 1 122 ? -6.729 -12.082 -11.134 1.00 88.62 122 LYS A C 1
ATOM 943 O O . LYS A 1 122 ? -6.602 -12.420 -9.956 1.00 88.62 122 LYS A O 1
ATOM 948 N N . PRO A 1 123 ? -7.699 -11.224 -11.518 1.00 88.12 123 PRO A N 1
ATOM 949 C CA . PRO A 1 123 ? -8.624 -10.597 -10.565 1.00 88.12 123 PRO A CA 1
ATOM 950 C C . PRO A 1 123 ? -9.333 -11.592 -9.631 1.00 88.12 123 PRO A C 1
ATOM 952 O O . PRO A 1 123 ? -9.416 -11.379 -8.423 1.00 88.12 123 PRO A O 1
ATOM 955 N N . ASP A 1 124 ? -9.802 -12.725 -10.161 1.00 89.62 124 ASP A N 1
ATOM 956 C CA . ASP A 1 124 ? -10.512 -13.724 -9.351 1.00 89.62 124 ASP A CA 1
ATOM 957 C C . ASP A 1 124 ? -9.599 -14.453 -8.357 1.00 89.62 124 ASP A C 1
ATOM 959 O O . ASP A 1 124 ? -10.037 -14.809 -7.260 1.00 89.62 124 ASP A O 1
ATOM 963 N N . GLU A 1 125 ? -8.315 -14.608 -8.684 1.00 91.25 125 GLU A N 1
ATOM 964 C CA . GLU A 1 125 ? -7.321 -15.134 -7.747 1.00 91.25 125 GLU A CA 1
ATOM 965 C C . GLU A 1 125 ? -7.071 -14.141 -6.613 1.00 91.25 125 GLU A C 1
ATOM 967 O O . GLU A 1 125 ? -6.954 -14.547 -5.458 1.00 91.25 125 GLU A O 1
ATOM 972 N N . PHE A 1 126 ? -7.088 -12.836 -6.896 1.00 93.25 126 PHE A N 1
ATOM 973 C CA . PHE A 1 126 ? -7.018 -11.818 -5.851 1.00 93.25 126 PHE A CA 1
ATOM 974 C C . PHE A 1 126 ? -8.258 -11.831 -4.946 1.00 93.25 126 PHE A C 1
ATOM 976 O O . PHE A 1 126 ? -8.132 -11.751 -3.723 1.00 93.25 126 PHE A O 1
ATOM 983 N N . LYS A 1 127 ? -9.464 -12.019 -5.498 1.00 92.62 127 LYS A N 1
ATOM 984 C CA . LYS A 1 127 ? -10.679 -12.219 -4.684 1.00 92.62 127 LYS A CA 1
ATOM 985 C C . LYS A 1 127 ? -10.568 -13.453 -3.788 1.00 92.62 127 LYS A C 1
ATOM 987 O O . LYS A 1 127 ? -10.977 -13.393 -2.627 1.00 92.62 127 LYS A O 1
ATOM 992 N N . ALA A 1 128 ? -10.022 -14.557 -4.298 1.00 93.69 128 ALA A N 1
ATOM 993 C CA . ALA A 1 128 ? -9.766 -15.755 -3.501 1.00 93.69 128 ALA A CA 1
ATOM 994 C C . ALA A 1 128 ? -8.724 -15.489 -2.402 1.00 93.69 128 ALA A C 1
ATOM 996 O O . ALA A 1 128 ? -8.925 -15.892 -1.257 1.00 93.69 128 ALA A O 1
ATOM 997 N N . LEU A 1 129 ? -7.672 -14.732 -2.719 1.00 94.69 129 LEU A N 1
ATOM 998 C CA . LEU A 1 129 ? -6.621 -14.358 -1.779 1.00 94.69 129 LEU A CA 1
ATOM 999 C C . LEU A 1 129 ? -7.160 -13.508 -0.619 1.00 94.69 129 LEU A C 1
ATOM 1001 O O . LEU A 1 129 ? -6.882 -13.823 0.537 1.00 94.69 129 LEU A O 1
ATOM 1005 N N . LYS A 1 130 ? -8.004 -12.506 -0.905 1.00 94.25 130 LYS A N 1
ATOM 1006 C CA . LYS A 1 130 ? -8.702 -11.696 0.116 1.00 94.25 130 LYS A CA 1
ATOM 1007 C C . LYS A 1 130 ? -9.549 -12.559 1.056 1.00 94.25 130 LYS A C 1
ATOM 1009 O O . LYS A 1 130 ? -9.566 -12.337 2.260 1.00 94.25 130 LYS A O 1
ATOM 1014 N N . LYS A 1 131 ? -10.237 -13.574 0.520 1.00 93.44 131 LYS A N 1
ATOM 1015 C CA . LYS A 1 131 ? -11.031 -14.519 1.328 1.00 93.44 131 LYS A CA 1
ATOM 1016 C C . LYS A 1 131 ? -10.155 -15.442 2.177 1.00 93.44 131 LYS A C 1
ATOM 1018 O O . LYS A 1 131 ? -10.547 -15.798 3.282 1.00 93.44 131 LYS A O 1
ATOM 1023 N N . GLN A 1 132 ? -8.997 -15.845 1.657 1.00 95.50 132 GLN A N 1
ATOM 1024 C CA . GLN A 1 132 ? -8.054 -16.718 2.356 1.00 95.50 132 GLN A CA 1
ATOM 1025 C C . GLN A 1 132 ? -7.313 -15.990 3.488 1.00 95.50 132 GLN A C 1
ATOM 1027 O O . GLN A 1 132 ? -6.969 -16.618 4.490 1.00 95.50 132 GLN A O 1
ATOM 1032 N N . TYR A 1 133 ? -7.091 -14.682 3.337 1.00 96.31 133 TYR A N 1
ATOM 1033 C CA . TYR A 1 133 ? -6.373 -13.829 4.285 1.00 96.31 133 TYR A CA 1
ATOM 1034 C C . TYR A 1 133 ? -7.203 -12.584 4.651 1.00 96.31 133 TYR A C 1
ATOM 1036 O O . TYR A 1 133 ? -6.828 -11.471 4.285 1.00 96.31 133 TYR A O 1
ATOM 1044 N N . PRO A 1 134 ? -8.330 -12.750 5.372 1.00 93.62 134 PRO A N 1
ATOM 1045 C CA . PRO A 1 134 ? -9.298 -11.674 5.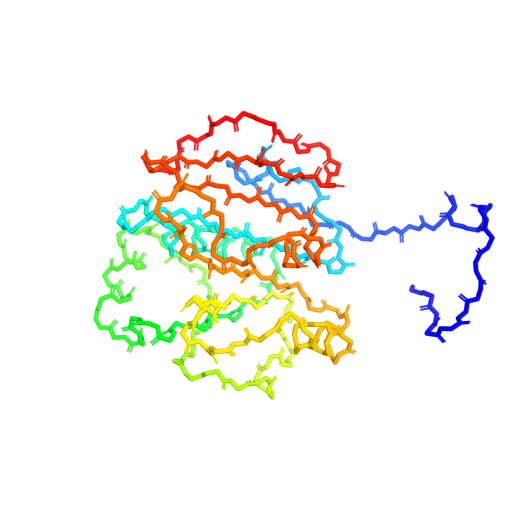612 1.00 93.62 134 PRO A CA 1
ATOM 1046 C C . PRO A 1 134 ? -8.790 -10.548 6.522 1.00 93.62 134 PRO A C 1
ATOM 1048 O O . PRO A 1 134 ? -9.394 -9.485 6.543 1.00 93.62 134 PRO A O 1
ATOM 1051 N N . GLU A 1 135 ? -7.687 -10.760 7.245 1.00 93.94 135 GLU A N 1
ATOM 1052 C CA . GLU A 1 135 ? -7.055 -9.746 8.104 1.00 93.94 135 GLU A CA 1
ATOM 1053 C C . GLU A 1 135 ? -5.838 -9.076 7.449 1.00 93.94 135 GLU A C 1
ATOM 1055 O O . GLU A 1 135 ? -5.254 -8.156 8.019 1.00 93.94 135 GLU A O 1
ATOM 1060 N N . THR A 1 136 ? -5.434 -9.526 6.258 1.00 97.00 136 THR A N 1
ATOM 1061 C CA . THR A 1 136 ? -4.219 -9.049 5.591 1.00 97.00 136 THR A CA 1
ATOM 1062 C C . THR A 1 136 ? -4.553 -7.948 4.594 1.00 97.00 136 THR A C 1
ATOM 1064 O O . THR A 1 136 ? -5.400 -8.102 3.714 1.00 97.00 136 THR A O 1
ATOM 1067 N N . SER A 1 137 ? -3.838 -6.833 4.704 1.00 97.62 137 SER A N 1
ATOM 1068 C CA . SER A 1 137 ? -3.870 -5.755 3.718 1.00 97.62 137 SER A CA 1
ATOM 1069 C C . SER A 1 137 ? -2.963 -6.102 2.538 1.00 97.62 137 SER A C 1
ATOM 1071 O O . SER A 1 137 ? -1.835 -6.557 2.734 1.00 97.62 137 SER A O 1
ATOM 1073 N N . PHE A 1 138 ? -3.425 -5.868 1.311 1.00 97.56 138 PHE A N 1
ATOM 1074 C CA . PHE A 1 138 ? -2.640 -6.146 0.103 1.00 97.56 138 PHE A CA 1
ATOM 1075 C C . PHE A 1 138 ? -2.314 -4.861 -0.645 1.00 97.56 138 PHE A C 1
ATOM 1077 O O . PHE A 1 138 ? -3.202 -4.079 -0.989 1.00 97.56 138 PHE A O 1
ATOM 1084 N N . ILE A 1 139 ? -1.029 -4.669 -0.927 1.00 97.50 139 ILE A N 1
ATOM 1085 C CA . ILE A 1 139 ? -0.522 -3.564 -1.728 1.00 97.50 139 ILE A CA 1
ATOM 1086 C C . ILE A 1 139 ? 0.001 -4.150 -3.035 1.00 97.50 139 ILE A C 1
ATOM 1088 O O . ILE A 1 139 ? 0.940 -4.946 -3.053 1.00 97.50 139 ILE A O 1
ATOM 1092 N N . LEU A 1 140 ? -0.627 -3.773 -4.138 1.00 95.94 140 LEU A N 1
ATOM 1093 C CA . LEU A 1 140 ? -0.382 -4.346 -5.450 1.00 95.94 140 LEU A CA 1
ATOM 1094 C C . LEU A 1 140 ? 0.327 -3.327 -6.333 1.00 95.94 140 LEU A C 1
ATOM 1096 O O . LEU A 1 140 ? -0.219 -2.254 -6.597 1.00 95.94 140 LEU A O 1
ATOM 1100 N N . VAL A 1 141 ? 1.526 -3.652 -6.812 1.00 94.62 141 VAL A N 1
ATOM 1101 C CA . VAL A 1 141 ? 2.258 -2.779 -7.732 1.00 94.62 141 VAL A CA 1
ATOM 1102 C C . VAL A 1 141 ? 1.978 -3.205 -9.169 1.00 94.62 141 VAL A C 1
ATOM 1104 O O . VAL A 1 141 ? 2.201 -4.354 -9.549 1.00 94.62 141 VAL A O 1
ATOM 1107 N N . PHE A 1 142 ? 1.508 -2.262 -9.984 1.00 92.50 142 PHE A N 1
ATOM 1108 C CA . PHE A 1 142 ? 1.176 -2.447 -11.391 1.00 92.50 142 PHE A CA 1
ATOM 1109 C C . PHE A 1 142 ? 2.064 -1.585 -12.296 1.00 92.50 142 PHE A C 1
ATOM 1111 O O . PHE A 1 142 ? 2.439 -0.451 -11.990 1.00 92.50 142 PHE A O 1
ATOM 1118 N N . LYS A 1 143 ? 2.378 -2.100 -13.483 1.00 88.00 143 LYS A N 1
ATOM 1119 C CA . LYS A 1 143 ? 2.883 -1.285 -14.600 1.00 88.00 143 LYS A CA 1
ATOM 1120 C C . LYS A 1 143 ? 1.724 -0.492 -15.235 1.00 88.00 143 LYS A C 1
ATOM 1122 O O . LYS A 1 143 ? 0.581 -0.932 -15.183 1.00 88.00 143 LYS A O 1
ATOM 1127 N N . ALA A 1 144 ? 2.007 0.655 -15.847 1.00 85.44 144 ALA A N 1
ATOM 1128 C CA . ALA A 1 144 ? 1.031 1.365 -16.678 1.00 85.44 144 ALA A CA 1
ATOM 1129 C C . ALA A 1 144 ? 0.971 0.797 -18.112 1.00 85.44 144 ALA A C 1
ATOM 1131 O O . ALA A 1 144 ? 1.929 0.171 -18.595 1.00 85.44 144 ALA A O 1
ATOM 1132 N N . ASN A 1 145 ? -0.168 0.991 -18.771 1.00 80.38 145 ASN A N 1
ATOM 1133 C CA . ASN A 1 145 ? -0.387 0.787 -20.198 1.00 80.38 145 ASN A CA 1
ATOM 1134 C C . ASN A 1 145 ? 0.257 1.914 -21.020 1.00 80.38 145 ASN A C 1
ATOM 1136 O O . ASN A 1 145 ? 0.743 2.904 -20.480 1.00 80.38 145 ASN A O 1
ATOM 1140 N N . ARG A 1 146 ? 0.290 1.753 -22.352 1.00 76.19 146 ARG A N 1
ATOM 1141 C CA . ARG A 1 146 ? 0.854 2.773 -23.260 1.00 76.19 146 ARG A CA 1
ATOM 1142 C C . ARG A 1 146 ? 0.068 4.087 -23.241 1.00 76.19 146 ARG A C 1
ATOM 1144 O O . ARG A 1 146 ? 0.656 5.126 -23.501 1.00 76.19 146 ARG A O 1
ATOM 1151 N N . ASP A 1 147 ? -1.224 4.018 -22.946 1.00 76.19 147 ASP A N 1
ATOM 1152 C CA . ASP A 1 147 ? -2.136 5.157 -22.801 1.00 76.19 147 ASP A CA 1
ATOM 1153 C C . ASP A 1 147 ? -2.084 5.801 -21.402 1.00 76.19 147 ASP A C 1
ATOM 1155 O O . ASP A 1 147 ? -2.805 6.757 -21.142 1.00 76.19 147 ASP A O 1
ATOM 1159 N N . GLY A 1 148 ? -1.231 5.293 -20.504 1.00 71.19 148 GLY A N 1
ATOM 1160 C CA . GLY A 1 148 ? -1.088 5.792 -19.139 1.00 71.19 148 GLY A CA 1
ATOM 1161 C C . GLY A 1 148 ? -2.055 5.177 -18.127 1.00 71.19 148 GLY A C 1
ATOM 1162 O O . GLY A 1 148 ? -1.882 5.424 -16.936 1.00 71.19 148 GLY A O 1
ATOM 1163 N N . SER A 1 149 ? -3.008 4.334 -18.541 1.00 75.50 149 SER A N 1
ATOM 1164 C CA . SER A 1 149 ? -3.922 3.662 -17.609 1.00 75.50 149 SER A CA 1
ATOM 1165 C C . SER A 1 149 ? -3.212 2.565 -16.804 1.00 75.50 149 SER A C 1
ATOM 1167 O O . SER A 1 149 ? -2.113 2.112 -17.152 1.00 75.50 149 SER A O 1
ATOM 1169 N N . SER A 1 150 ? -3.828 2.076 -15.726 1.00 76.12 150 SER A N 1
ATOM 1170 C CA . SER A 1 150 ? -3.307 0.901 -15.021 1.00 76.12 150 SER A CA 1
ATOM 1171 C C . SER A 1 150 ? -3.370 -0.349 -15.924 1.00 76.12 150 SER A C 1
ATOM 1173 O O . SER A 1 150 ? -4.368 -0.588 -16.606 1.00 76.12 150 SER A O 1
ATOM 1175 N N . LYS A 1 151 ? -2.332 -1.207 -15.924 1.00 72.50 151 LYS A N 1
ATOM 1176 C CA . LYS A 1 151 ? -2.391 -2.514 -16.626 1.00 72.50 151 LYS A CA 1
ATOM 1177 C C . LYS A 1 151 ? -3.367 -3.512 -16.004 1.00 72.50 151 LYS A C 1
ATOM 1179 O O . LYS A 1 151 ? -3.554 -4.583 -16.571 1.00 72.50 151 LYS A O 1
ATOM 1184 N N . GLY A 1 152 ? -3.911 -3.217 -14.826 1.00 65.75 152 GLY A N 1
ATOM 1185 C CA . GLY A 1 152 ? -4.941 -4.051 -14.216 1.00 65.75 152 GLY A CA 1
ATOM 1186 C C . GLY A 1 152 ? -6.256 -3.928 -14.977 1.00 65.75 152 GLY A C 1
ATOM 1187 O O . GLY A 1 152 ? -6.935 -4.925 -15.192 1.00 65.75 152 GLY A O 1
ATOM 1188 N N . GLY A 1 153 ? -6.583 -2.728 -15.458 1.00 78.25 153 GLY A N 1
ATOM 1189 C CA . GLY A 1 153 ? -7.907 -2.453 -16.001 1.00 78.25 153 GLY A CA 1
ATOM 1190 C C . GLY A 1 153 ? -8.974 -2.398 -14.902 1.00 78.25 153 GLY A C 1
ATOM 1191 O O . GLY A 1 153 ? -8.688 -2.574 -13.713 1.00 78.25 153 GLY A O 1
ATOM 1192 N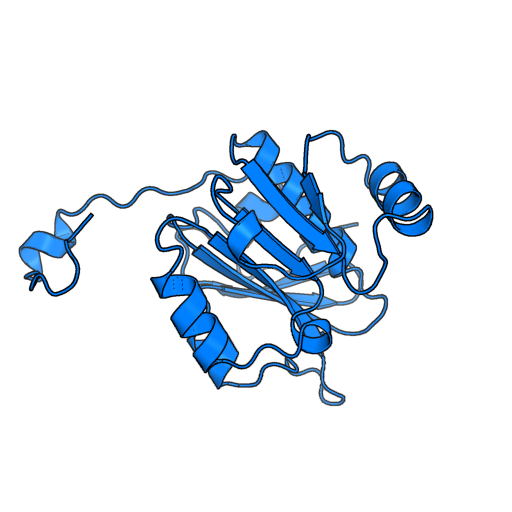 N . SER A 1 154 ? -10.220 -2.165 -15.316 1.00 80.75 154 SER A N 1
ATOM 1193 C CA . SER A 1 154 ? -11.345 -1.854 -14.424 1.00 80.75 154 SER A CA 1
ATOM 1194 C C . SER A 1 154 ? -11.584 -2.900 -13.334 1.00 80.75 154 SER A C 1
ATOM 1196 O O . SER A 1 154 ? -11.899 -2.543 -12.202 1.00 80.75 154 SER A O 1
ATOM 1198 N N . ASP A 1 155 ? -11.400 -4.186 -13.639 1.00 85.31 155 ASP A N 1
ATOM 1199 C CA . ASP A 1 155 ? -11.689 -5.273 -12.694 1.00 85.31 155 ASP A CA 1
ATOM 1200 C C . ASP A 1 155 ? -10.845 -5.162 -11.421 1.00 85.31 155 ASP A C 1
ATOM 1202 O O . ASP A 1 155 ? -11.364 -5.251 -10.307 1.00 85.31 155 ASP A O 1
ATOM 1206 N N . TRP A 1 156 ? -9.551 -4.879 -11.572 1.00 88.75 156 TRP A N 1
ATOM 1207 C CA . TRP A 1 156 ? -8.659 -4.681 -10.434 1.00 88.75 156 TRP A CA 1
ATOM 1208 C C . TRP A 1 156 ? -8.945 -3.377 -9.695 1.00 88.75 156 TRP A C 1
ATOM 1210 O O . TRP A 1 156 ? -8.889 -3.336 -8.466 1.00 88.75 156 TRP A O 1
ATOM 1220 N N . GLU A 1 157 ? -9.261 -2.313 -10.430 1.00 89.81 157 GLU A N 1
ATOM 1221 C CA . GLU A 1 157 ? -9.578 -1.002 -9.863 1.00 89.81 157 GLU A CA 1
ATOM 1222 C C . GLU A 1 157 ? -10.841 -1.050 -8.993 1.00 89.81 157 GLU A C 1
ATOM 1224 O O . GLU A 1 157 ? -10.909 -0.384 -7.955 1.00 89.81 157 GLU A O 1
ATOM 1229 N N . HIS A 1 158 ? -11.828 -1.876 -9.352 1.00 88.94 158 HIS A N 1
ATOM 1230 C CA . HIS A 1 158 ? -13.013 -2.125 -8.530 1.00 88.94 158 HIS A CA 1
ATOM 1231 C C . HIS A 1 158 ? -12.704 -2.926 -7.261 1.00 88.94 158 HIS A C 1
ATOM 1233 O O . HIS A 1 158 ? -13.319 -2.668 -6.222 1.00 88.94 158 HIS A O 1
ATOM 1239 N N . ASP A 1 159 ? -11.738 -3.842 -7.332 1.00 91.75 159 ASP A N 1
ATOM 1240 C CA . ASP A 1 159 ? -11.388 -4.776 -6.262 1.00 91.75 159 ASP A CA 1
ATOM 1241 C C . ASP A 1 159 ? -10.469 -4.208 -5.168 1.00 91.75 159 ASP A C 1
ATOM 1243 O O . ASP A 1 159 ? -10.252 -4.891 -4.157 1.00 91.75 159 ASP A O 1
ATOM 1247 N N . VAL A 1 160 ? -9.959 -2.985 -5.348 1.00 95.19 160 VAL A N 1
ATOM 1248 C CA . VAL A 1 160 ? -9.136 -2.257 -4.367 1.00 95.19 160 VAL A CA 1
ATOM 1249 C C . VAL A 1 160 ? -9.885 -1.091 -3.718 1.00 95.19 160 VAL A C 1
ATOM 1251 O O . VAL A 1 160 ? -10.855 -0.568 -4.271 1.00 95.19 160 VAL A O 1
ATOM 1254 N N . ASP A 1 161 ? -9.430 -0.636 -2.553 1.00 96.56 161 ASP A N 1
ATOM 1255 C CA . ASP A 1 161 ? -10.024 0.501 -1.838 1.00 96.56 161 ASP A CA 1
ATOM 1256 C C . ASP A 1 161 ? -9.465 1.843 -2.303 1.00 96.56 161 ASP A C 1
ATOM 1258 O O . ASP A 1 161 ? -10.184 2.846 -2.329 1.00 96.56 161 ASP A O 1
ATOM 1262 N N . ALA A 1 162 ? -8.196 1.849 -2.703 1.00 96.88 162 ALA A N 1
ATOM 1263 C CA . ALA A 1 162 ? -7.487 3.035 -3.147 1.00 96.88 162 ALA A CA 1
ATOM 1264 C C . ALA A 1 162 ? -6.551 2.734 -4.326 1.00 96.88 162 ALA A C 1
ATOM 1266 O O . ALA A 1 162 ? -6.066 1.611 -4.486 1.00 96.88 162 ALA A O 1
ATOM 1267 N N . ILE A 1 163 ? -6.303 3.755 -5.146 1.00 97.12 163 ILE A N 1
ATOM 1268 C CA . ILE A 1 163 ? -5.426 3.715 -6.318 1.00 97.12 163 ILE A CA 1
ATOM 1269 C C . ILE A 1 163 ? -4.491 4.920 -6.244 1.00 97.12 163 ILE A C 1
ATOM 1271 O O . ILE A 1 163 ? -4.943 6.065 -6.194 1.00 97.12 163 ILE A O 1
ATOM 1275 N N . MET A 1 164 ? -3.191 4.643 -6.230 1.00 97.25 164 MET A N 1
ATOM 1276 C CA . MET A 1 164 ? -2.113 5.622 -6.198 1.00 97.25 164 MET A CA 1
ATOM 1277 C C . MET A 1 164 ? -1.341 5.577 -7.518 1.00 97.25 164 MET A C 1
ATOM 1279 O O . MET A 1 164 ? -0.686 4.578 -7.834 1.00 97.25 164 MET A O 1
ATOM 1283 N N . HIS A 1 165 ? -1.388 6.669 -8.271 1.00 96.12 165 HIS A N 1
ATOM 1284 C CA . HIS A 1 165 ? -0.620 6.835 -9.496 1.00 96.12 165 HIS A CA 1
ATOM 1285 C C . HIS A 1 165 ? 0.728 7.502 -9.196 1.00 96.12 165 HIS A C 1
ATOM 1287 O O . HIS A 1 165 ? 0.796 8.493 -8.465 1.00 96.12 165 HIS A O 1
ATOM 1293 N N . ILE A 1 166 ? 1.805 6.933 -9.746 1.00 95.94 166 ILE A N 1
ATOM 1294 C CA . ILE A 1 166 ? 3.178 7.410 -9.589 1.00 95.94 166 ILE A CA 1
ATOM 1295 C C . ILE A 1 166 ? 3.715 7.951 -10.912 1.00 95.94 166 ILE A C 1
ATOM 1297 O O . ILE A 1 166 ? 4.023 7.202 -11.851 1.00 95.94 166 ILE A O 1
ATOM 1301 N N . GLU A 1 167 ? 3.957 9.255 -10.930 1.00 92.88 167 GLU A N 1
ATOM 1302 C CA . GLU A 1 167 ? 4.512 9.967 -12.071 1.00 92.88 167 GLU A CA 1
ATOM 1303 C C . GLU A 1 167 ? 5.566 10.979 -11.63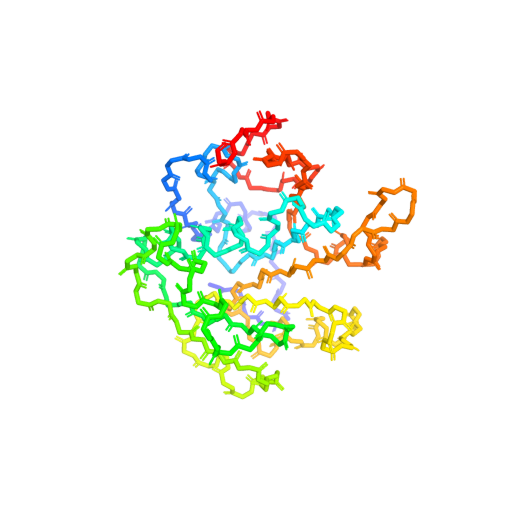0 1.00 92.88 167 GLU A C 1
ATOM 1305 O O . GLU A 1 167 ? 5.383 11.706 -10.655 1.00 92.88 167 GLU A O 1
ATOM 1310 N N . ASN A 1 168 ? 6.705 11.015 -12.332 1.00 89.31 168 ASN A N 1
ATOM 1311 C CA . ASN A 1 168 ? 7.788 11.965 -12.065 1.00 89.31 168 ASN A CA 1
ATOM 1312 C C . ASN A 1 168 ? 8.178 12.034 -10.578 1.00 89.31 168 ASN A C 1
ATOM 1314 O O . ASN A 1 168 ? 8.381 13.119 -10.017 1.00 89.31 168 ASN A O 1
ATOM 1318 N N . GLN A 1 169 ? 8.284 10.861 -9.933 1.00 88.62 169 GLN A N 1
ATOM 1319 C CA . GLN A 1 169 ? 8.635 10.720 -8.514 1.00 88.62 169 GLN A CA 1
ATOM 1320 C C . GLN A 1 169 ? 7.609 11.341 -7.543 1.00 88.62 169 GLN A C 1
ATOM 1322 O O . GLN A 1 169 ? 7.925 11.580 -6.377 1.00 88.62 169 GLN A O 1
ATOM 1327 N N . SER A 1 170 ? 6.390 11.603 -8.008 1.00 94.31 170 SER A N 1
ATOM 1328 C CA . SER A 1 170 ? 5.268 12.109 -7.217 1.00 94.31 170 SER A CA 1
ATOM 1329 C C . SER A 1 170 ? 4.155 11.072 -7.163 1.00 94.31 170 SER A C 1
ATOM 1331 O O . SER A 1 170 ? 4.031 10.250 -8.068 1.00 94.31 170 SER A O 1
ATOM 1333 N N . ALA A 1 171 ? 3.375 11.102 -6.090 1.00 97.06 171 ALA A N 1
ATOM 1334 C CA . ALA A 1 171 ? 2.229 10.236 -5.879 1.00 97.06 171 ALA A CA 1
ATOM 1335 C C . ALA A 1 171 ? 0.942 11.062 -5.851 1.00 97.06 171 ALA A C 1
ATOM 1337 O O . ALA A 1 171 ? 0.882 12.085 -5.165 1.00 97.06 171 ALA A O 1
ATOM 1338 N N . THR A 1 172 ? -0.077 10.578 -6.553 1.00 96.88 172 THR A N 1
ATOM 1339 C CA . THR A 1 172 ? -1.421 11.164 -6.598 1.00 96.88 172 THR A CA 1
ATOM 1340 C C . THR A 1 172 ? -2.444 10.063 -6.352 1.00 96.88 172 THR A C 1
ATOM 1342 O O . THR A 1 172 ? -2.319 8.966 -6.896 1.00 96.88 172 THR A O 1
ATOM 1345 N N . MET A 1 173 ? -3.451 10.333 -5.522 1.00 96.88 173 MET A N 1
ATOM 1346 C CA . MET A 1 173 ? -4.549 9.394 -5.288 1.00 96.88 173 MET A CA 1
ATOM 1347 C C . MET A 1 173 ? -5.653 9.616 -6.322 1.00 96.88 173 MET A C 1
ATOM 1349 O O . MET A 1 173 ? -6.326 10.641 -6.293 1.00 96.88 173 MET A O 1
ATOM 1353 N N . GLU A 1 174 ? -5.869 8.648 -7.208 1.00 94.94 174 GLU A N 1
ATOM 1354 C CA . GLU A 1 174 ? -6.965 8.691 -8.192 1.00 94.94 174 GLU A CA 1
ATOM 1355 C C . GLU A 1 174 ? -8.264 8.113 -7.632 1.00 94.94 174 GLU A C 1
ATOM 1357 O O . GLU A 1 174 ? -9.368 8.501 -8.005 1.00 94.94 174 GLU A O 1
ATOM 1362 N N . LYS A 1 175 ? -8.124 7.194 -6.676 1.00 95.00 175 LYS A N 1
ATOM 1363 C CA . LYS A 1 175 ? -9.215 6.646 -5.881 1.00 95.00 175 LYS A CA 1
ATOM 1364 C C . LYS A 1 175 ? -8.751 6.566 -4.442 1.00 95.00 175 LYS A C 1
ATOM 1366 O O . LYS A 1 175 ? -7.687 6.014 -4.167 1.00 95.00 175 LYS A O 1
ATOM 1371 N N . ASN A 1 176 ? -9.560 7.060 -3.515 1.00 96.00 176 ASN A N 1
ATOM 1372 C CA . ASN A 1 176 ? -9.294 6.889 -2.096 1.00 96.00 176 ASN A CA 1
ATOM 1373 C C . ASN A 1 176 ? -10.605 6.804 -1.308 1.00 96.00 176 ASN A C 1
ATOM 1375 O O . ASN A 1 176 ? -11.358 7.770 -1.241 1.00 96.00 176 ASN A O 1
ATOM 1379 N N . ARG A 1 177 ? -10.886 5.633 -0.728 1.00 94.94 177 ARG A N 1
ATOM 1380 C CA . ARG A 1 177 ? -12.064 5.402 0.128 1.00 94.94 177 ARG A CA 1
ATOM 1381 C C . ARG A 1 177 ? -11.791 5.655 1.612 1.00 94.94 177 ARG A C 1
ATOM 1383 O O . ARG A 1 177 ? -12.679 5.455 2.438 1.00 94.94 177 ARG A O 1
ATOM 1390 N N . PHE A 1 178 ? -10.572 6.046 1.970 1.00 95.00 178 PHE A N 1
ATOM 1391 C CA . PHE A 1 178 ? -10.158 6.183 3.357 1.00 95.00 178 PHE A CA 1
ATOM 1392 C C . PHE A 1 178 ? -10.483 7.581 3.910 1.00 95.00 178 PHE A C 1
ATOM 1394 O O . PHE A 1 178 ? -10.274 8.589 3.229 1.00 95.00 178 PHE A O 1
ATOM 1401 N N . PRO A 1 179 ? -10.953 7.677 5.166 1.00 92.94 179 PRO A N 1
ATOM 1402 C CA . PRO A 1 179 ? -11.210 8.956 5.815 1.00 92.94 179 PRO A CA 1
ATOM 1403 C C . PRO A 1 179 ? -9.966 9.846 5.881 1.00 92.94 179 PRO A C 1
ATOM 1405 O O . PRO A 1 179 ? -8.906 9.412 6.332 1.00 92.94 179 PRO A O 1
ATOM 1408 N N . GLY A 1 180 ? -10.121 11.117 5.505 1.00 92.06 180 GLY A N 1
ATOM 1409 C CA . GLY A 1 180 ? -9.064 12.128 5.621 1.00 92.06 180 GLY A CA 1
ATOM 1410 C C . GLY A 1 180 ? -7.915 11.978 4.622 1.00 92.06 180 GLY A C 1
ATOM 1411 O O . GLY A 1 180 ? -6.864 12.572 4.840 1.00 92.06 180 GLY A O 1
ATOM 1412 N N . GLY A 1 181 ? -8.089 11.174 3.570 1.00 92.12 181 GLY A N 1
ATOM 1413 C CA . GLY A 1 181 ? -7.151 11.120 2.453 1.00 92.12 181 GLY A CA 1
ATOM 1414 C C . GLY A 1 181 ? -7.188 12.384 1.589 1.00 92.12 181 GLY A C 1
ATOM 1415 O O . GLY A 1 181 ? -8.205 13.076 1.533 1.00 92.12 181 GLY A O 1
ATOM 1416 N N . SER A 1 182 ? -6.078 12.668 0.910 1.00 92.12 182 SER A N 1
ATOM 1417 C CA . SER A 1 182 ? -5.910 13.833 0.034 1.00 92.12 182 SER A CA 1
ATOM 1418 C C . SER A 1 182 ? -5.970 13.452 -1.447 1.00 92.12 182 SER A C 1
ATOM 1420 O O . SER A 1 182 ? -5.601 12.341 -1.829 1.00 92.12 182 SER A O 1
ATOM 1422 N N . THR A 1 183 ? -6.396 14.400 -2.283 1.00 89.69 183 THR A N 1
ATOM 1423 C CA . THR A 1 183 ? -6.307 14.347 -3.754 1.00 89.69 183 THR A CA 1
ATOM 1424 C C . THR A 1 183 ? -5.087 15.099 -4.296 1.00 89.69 183 THR A C 1
ATOM 1426 O O . THR A 1 183 ? -4.920 15.220 -5.506 1.00 89.69 183 THR A O 1
ATOM 1429 N N . GLU A 1 184 ? -4.246 15.653 -3.420 1.00 93.56 184 GLU A N 1
ATOM 1430 C CA . GLU A 1 184 ? -3.044 16.383 -3.817 1.00 93.56 184 GLU A CA 1
ATOM 1431 C C . GLU A 1 184 ? -1.976 15.454 -4.398 1.00 93.56 184 GLU A C 1
ATOM 1433 O O . GLU A 1 184 ? -1.781 14.318 -3.958 1.00 93.56 184 GLU A O 1
ATOM 1438 N N . THR A 1 185 ? -1.210 15.994 -5.342 1.00 96.25 185 THR A N 1
ATOM 1439 C CA . THR A 1 185 ? 0.020 15.374 -5.826 1.00 96.25 185 THR A CA 1
ATOM 1440 C C . THR A 1 185 ? 1.158 15.692 -4.863 1.00 96.25 185 THR A C 1
ATOM 1442 O O . THR A 1 185 ? 1.524 16.853 -4.680 1.00 96.25 185 THR A O 1
ATOM 1445 N N . ILE A 1 186 ? 1.758 14.663 -4.265 1.00 96.12 186 ILE A N 1
ATOM 1446 C CA . ILE A 1 186 ? 2.852 14.815 -3.303 1.00 96.12 186 ILE A CA 1
ATOM 1447 C C . ILE A 1 186 ? 4.142 14.242 -3.885 1.00 96.12 186 ILE A C 1
ATOM 1449 O O . ILE A 1 186 ? 4.223 13.069 -4.243 1.00 96.12 186 ILE A O 1
ATOM 1453 N N . LYS A 1 187 ? 5.196 15.063 -3.922 1.00 94.94 187 LYS A N 1
ATOM 1454 C CA . LYS A 1 187 ? 6.542 14.618 -4.289 1.00 94.94 187 LYS A CA 1
ATOM 1455 C C . LYS A 1 187 ? 7.068 13.616 -3.259 1.00 94.94 187 LYS A C 1
ATOM 1457 O O . LYS A 1 187 ? 7.140 13.937 -2.069 1.00 94.94 187 LYS A O 1
ATOM 1462 N N . MET A 1 188 ? 7.478 12.428 -3.695 1.00 92.62 188 MET A N 1
ATOM 1463 C CA . MET A 1 188 ? 7.925 11.352 -2.802 1.00 92.62 188 MET A CA 1
ATOM 1464 C C . MET A 1 188 ? 9.433 11.377 -2.555 1.00 92.62 188 MET A C 1
ATOM 1466 O O . MET A 1 188 ? 9.836 11.189 -1.405 1.00 92.62 188 MET A O 1
ATOM 1470 N N . PHE A 1 189 ? 10.215 11.721 -3.582 1.00 84.25 189 PHE A N 1
ATOM 1471 C CA . PHE A 1 189 ? 11.680 11.816 -3.564 1.00 84.25 189 PHE A CA 1
ATOM 1472 C C . PHE A 1 189 ? 12.161 13.250 -3.770 1.00 84.25 189 PHE A C 1
ATOM 1474 O O . PHE A 1 189 ? 11.561 13.946 -4.619 1.00 84.25 189 PHE A O 1
#

Foldseek 3Di:
DAPVPDDADPVRVVPDDFDWFQFDDPCCQAAPTHTFAFEEEEEWAPPLCRVLVVLVVVLRRVVSPFAEEEAQQPPAPDPVVVVSCVVSVRDGPHHYDRDDDLVVCPPGQEYEPVAPVSNVDALVNVVVSCVVCVRHHYYHYFYADPVTHTPNPDSVVVVGQWYWYGDNQWIATPHHNHPNHDRDIGRND

Secondary structure (DSSP, 8-state):
-PPTT----HHHHHHPPPPB----HHHHHHH-S-BSS-EEEEEE-TTS-HHHHHHHHHHHHHHTT--EEEEETTT-SSHHHHHHHHHHT--S--EEESS--GGGGTT-SEEEEETHHHHT--HHHHHHHHHH-TT-EEEEEEEBPTTSSBTT-HHHHHHSSEEEEEETTEEEEEEE-STT---S-EE--